Protein AF-A0A9E5WSI8-F1 (afdb_monomer)

Structure (mmCIF, N/CA/C/O backbone):
data_AF-A0A9E5WSI8-F1
#
_entry.id   AF-A0A9E5WSI8-F1
#
loop_
_atom_site.group_PDB
_atom_site.id
_atom_site.type_symbol
_atom_site.label_atom_id
_atom_site.label_alt_id
_atom_site.label_comp_id
_atom_site.label_asym_id
_atom_site.label_entity_id
_atom_site.label_seq_id
_atom_site.pdbx_PDB_ins_code
_atom_site.Cartn_x
_atom_site.Cartn_y
_atom_site.Cartn_z
_atom_site.occupancy
_atom_site.B_iso_or_equiv
_atom_site.auth_seq_id
_atom_site.auth_comp_id
_atom_site.auth_asym_id
_atom_site.auth_atom_id
_atom_site.pdbx_PDB_model_num
ATOM 1 N N . MET A 1 1 ? -26.753 0.168 23.753 1.00 91.69 1 MET A N 1
ATOM 2 C CA . MET A 1 1 ? -25.347 0.400 23.402 1.00 91.69 1 MET A CA 1
ATOM 3 C C . MET A 1 1 ? -24.742 1.283 24.465 1.00 91.69 1 MET A C 1
ATOM 5 O O . MET A 1 1 ? -25.155 2.431 24.587 1.00 91.69 1 MET A O 1
ATOM 9 N N . ASP A 1 2 ? -23.806 0.732 25.220 1.00 94.31 2 ASP A N 1
ATOM 10 C CA . ASP A 1 2 ? -22.944 1.427 26.174 1.00 94.31 2 ASP A CA 1
ATOM 11 C C . ASP A 1 2 ? -21.470 1.074 25.887 1.00 94.31 2 ASP A C 1
ATOM 13 O O . ASP A 1 2 ? -21.168 0.354 24.930 1.00 94.31 2 ASP A O 1
ATOM 17 N N . THR A 1 3 ? -20.540 1.611 26.677 1.00 94.69 3 THR A N 1
ATOM 18 C CA . THR A 1 3 ? -19.100 1.383 26.483 1.00 94.69 3 THR A CA 1
ATOM 19 C C . THR A 1 3 ? -18.698 -0.075 26.698 1.00 94.69 3 THR A C 1
ATOM 21 O O . THR A 1 3 ? -17.903 -0.588 25.918 1.00 94.69 3 THR A O 1
ATOM 24 N N . VAL A 1 4 ? -19.297 -0.772 27.669 1.00 95.75 4 VAL A N 1
ATOM 25 C CA . VAL A 1 4 ? -19.006 -2.187 27.962 1.00 95.75 4 VAL A CA 1
ATOM 26 C C . VAL A 1 4 ? 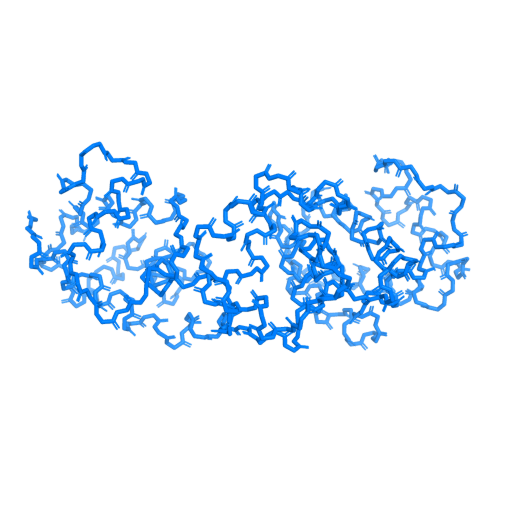-19.423 -3.072 26.786 1.00 95.75 4 VAL A C 1
ATOM 28 O O . VAL A 1 4 ? -18.678 -3.953 26.353 1.00 95.75 4 VAL A O 1
ATOM 31 N N . GLN A 1 5 ? -20.596 -2.805 26.210 1.00 95.62 5 GLN A N 1
ATOM 32 C CA . GLN A 1 5 ? -21.070 -3.483 25.005 1.00 95.62 5 GLN A CA 1
ATOM 33 C C . GLN A 1 5 ? -20.161 -3.194 23.803 1.00 95.62 5 GLN A C 1
ATOM 35 O O . GLN A 1 5 ? -19.826 -4.110 23.049 1.00 95.62 5 GLN A O 1
ATOM 40 N N . ALA A 1 6 ? -19.732 -1.940 23.626 1.00 96.38 6 ALA A N 1
ATOM 41 C CA . ALA A 1 6 ? -18.830 -1.558 22.543 1.00 96.38 6 ALA A CA 1
ATOM 42 C C . ALA A 1 6 ? -17.466 -2.263 22.647 1.00 96.38 6 ALA A C 1
ATOM 44 O O . ALA A 1 6 ? -16.973 -2.782 21.644 1.00 96.38 6 ALA A O 1
ATOM 45 N N . GLU A 1 7 ? -16.884 -2.328 23.848 1.00 96.88 7 GLU A N 1
ATOM 46 C CA . GLU A 1 7 ? -15.633 -3.043 24.127 1.00 96.88 7 GLU A CA 1
ATOM 47 C C . GLU A 1 7 ? -15.744 -4.524 23.767 1.00 96.88 7 GLU A C 1
ATOM 49 O O . GLU A 1 7 ? -14.930 -5.029 22.993 1.00 96.88 7 GLU A O 1
ATOM 54 N N . ALA A 1 8 ? -16.786 -5.205 24.251 1.00 96.12 8 ALA A N 1
ATOM 55 C CA . ALA A 1 8 ? -17.003 -6.622 23.974 1.00 96.12 8 ALA A CA 1
ATOM 56 C C . ALA A 1 8 ? -17.131 -6.907 22.466 1.00 96.12 8 ALA A C 1
ATOM 58 O O . ALA A 1 8 ? -16.529 -7.855 21.955 1.00 96.12 8 ALA A O 1
ATOM 59 N N . ILE A 1 9 ? -17.865 -6.063 21.730 1.00 95.12 9 ILE A N 1
ATOM 60 C CA . ILE A 1 9 ? -18.014 -6.194 20.274 1.00 95.12 9 ILE A CA 1
ATOM 61 C C . ILE A 1 9 ? -16.672 -6.005 19.557 1.00 95.12 9 ILE A C 1
ATOM 63 O O . ILE A 1 9 ? -16.351 -6.777 18.649 1.00 95.12 9 ILE A O 1
ATOM 67 N N . LEU A 1 10 ? -15.888 -4.997 19.948 1.00 96.50 10 LEU A N 1
ATOM 68 C CA . LEU A 1 10 ? -14.584 -4.716 19.346 1.00 96.50 10 LEU A CA 1
ATOM 69 C C . LEU A 1 10 ? -13.586 -5.844 19.618 1.00 96.50 10 LEU A C 1
ATOM 71 O O . LEU A 1 10 ? -12.960 -6.324 18.674 1.00 96.50 10 LEU A O 1
ATOM 75 N N . ILE A 1 11 ? -13.482 -6.310 20.866 1.00 96.69 11 ILE A N 1
ATOM 76 C CA . ILE A 1 11 ? -12.608 -7.429 21.249 1.00 96.69 11 ILE A CA 1
ATOM 77 C C . ILE A 1 11 ? -12.975 -8.675 20.444 1.00 96.69 11 ILE A C 1
ATOM 79 O O . ILE A 1 11 ? -12.104 -9.267 19.808 1.00 96.69 11 ILE A O 1
ATOM 83 N N . ASN A 1 12 ? -14.262 -9.035 20.393 1.00 94.38 12 ASN A N 1
ATOM 84 C CA . ASN A 1 12 ? -14.713 -10.176 19.602 1.00 94.38 12 ASN A CA 1
ATOM 85 C C . ASN A 1 12 ? -14.329 -10.030 18.123 1.00 94.38 12 ASN A C 1
ATOM 87 O O . ASN A 1 12 ? -13.810 -10.971 17.526 1.00 94.38 12 ASN A O 1
ATOM 91 N N . ALA A 1 13 ? -14.545 -8.853 17.528 1.00 94.25 13 ALA A N 1
ATOM 92 C CA . ALA A 1 13 ? -14.202 -8.628 16.130 1.00 94.25 13 ALA A CA 1
ATOM 93 C C . ALA A 1 13 ? -12.700 -8.802 15.865 1.00 94.25 13 ALA A C 1
ATOM 95 O O . ALA A 1 13 ? -12.327 -9.467 14.896 1.00 94.25 13 ALA A O 1
ATOM 96 N N . ILE A 1 14 ? -11.850 -8.247 16.734 1.00 94.88 14 ILE A N 1
ATOM 97 C CA . ILE A 1 14 ? -10.387 -8.324 16.633 1.00 94.88 14 ILE A CA 1
ATOM 98 C C . ILE A 1 14 ? -9.912 -9.769 16.789 1.00 94.88 14 ILE A C 1
ATOM 100 O O . ILE A 1 14 ? -9.198 -10.264 15.920 1.00 94.88 14 ILE A O 1
ATOM 104 N N . GLU A 1 15 ? -10.343 -10.461 17.842 1.00 95.25 15 GLU A N 1
ATOM 105 C CA . GLU A 1 15 ? -9.926 -11.835 18.145 1.00 95.25 15 GLU A CA 1
ATOM 106 C C . GLU A 1 15 ? -10.392 -12.825 17.074 1.00 95.25 15 GLU A C 1
ATOM 108 O O . GLU A 1 15 ? -9.594 -13.600 16.545 1.00 95.25 15 GLU A O 1
ATOM 113 N N . LYS A 1 16 ? -11.668 -12.760 16.669 1.00 92.56 16 LYS A N 1
ATOM 114 C CA . LYS A 1 16 ? -12.235 -13.683 15.672 1.00 92.56 16 LYS A CA 1
ATOM 115 C C . LYS A 1 16 ? -11.524 -13.589 14.325 1.00 92.56 16 LYS A C 1
ATOM 117 O O . LYS A 1 16 ? -11.436 -14.578 13.599 1.00 92.56 16 LYS A O 1
ATOM 122 N N . THR A 1 17 ? -11.045 -12.396 13.978 1.00 92.75 17 THR A N 1
ATOM 123 C CA . THR A 1 17 ? -10.397 -12.126 12.691 1.00 92.75 17 THR A CA 1
ATOM 124 C C . THR A 1 17 ? -8.873 -12.121 12.763 1.00 92.75 17 THR A C 1
ATOM 126 O O . THR A 1 17 ? -8.237 -12.025 11.711 1.00 92.75 17 THR A O 1
ATOM 129 N N . ARG A 1 18 ? -8.278 -12.291 13.957 1.00 93.56 18 ARG A N 1
ATOM 130 C CA . ARG A 1 18 ? -6.821 -12.311 14.177 1.00 93.56 18 ARG A CA 1
ATOM 131 C C . ARG A 1 18 ? -6.061 -13.208 13.212 1.00 93.56 18 ARG A C 1
ATOM 133 O O . ARG A 1 18 ? -5.177 -12.679 12.538 1.00 93.56 18 ARG A O 1
ATOM 140 N N . PRO A 1 19 ? -6.442 -14.488 13.024 1.00 92.06 19 PRO A N 1
ATOM 141 C CA . PRO A 1 19 ? -5.703 -15.377 12.131 1.00 92.06 19 PRO A CA 1
ATOM 142 C C . PRO A 1 19 ? -5.591 -14.850 10.699 1.00 92.06 19 PRO A C 1
ATOM 144 O O . PRO A 1 19 ? -4.688 -15.248 9.969 1.00 92.06 19 PRO A O 1
ATOM 147 N N . ARG A 1 20 ? -6.521 -13.980 10.284 1.00 90.31 20 ARG A N 1
ATOM 148 C CA . ARG A 1 20 ? -6.523 -13.366 8.963 1.00 90.31 20 ARG A CA 1
ATOM 149 C C . ARG A 1 20 ? -5.785 -12.037 8.941 1.00 90.31 20 ARG A C 1
ATOM 151 O O . ARG A 1 20 ? -4.959 -11.845 8.057 1.00 90.31 20 ARG A O 1
ATOM 158 N N . TRP A 1 21 ? -6.061 -11.117 9.865 1.00 89.88 21 TRP A N 1
ATOM 159 C CA . TRP A 1 21 ? -5.432 -9.798 9.784 1.00 89.88 21 TRP A CA 1
ATOM 160 C C . TRP A 1 21 ? -3.956 -9.784 10.181 1.00 89.88 21 TRP A C 1
ATOM 162 O O . TRP A 1 21 ? -3.230 -8.891 9.740 1.00 89.88 21 TRP A O 1
ATOM 172 N N . GLU A 1 22 ? -3.485 -10.772 10.946 1.00 91.12 22 GLU A N 1
ATOM 173 C CA . GLU A 1 22 ? -2.051 -10.963 11.199 1.00 91.12 22 GLU A CA 1
ATOM 174 C C . GLU A 1 22 ? -1.286 -11.288 9.915 1.00 91.12 22 GLU A C 1
ATOM 176 O O . GLU A 1 22 ? -0.145 -10.867 9.763 1.00 91.12 22 GLU A O 1
ATOM 181 N N . GLN A 1 23 ? -1.931 -11.941 8.941 1.00 89.62 23 GLN A N 1
ATOM 182 C CA . GLN A 1 23 ? -1.330 -12.220 7.630 1.00 89.62 23 GLN A CA 1
ATOM 183 C C . GLN A 1 23 ? -1.101 -10.950 6.805 1.00 89.62 23 GLN A C 1
ATOM 185 O O . GLN A 1 23 ? -0.408 -10.998 5.797 1.00 89.62 23 GLN A O 1
ATOM 190 N N . TYR A 1 24 ? -1.692 -9.816 7.198 1.00 87.88 24 TYR A N 1
ATOM 191 C CA . TYR A 1 24 ? -1.434 -8.534 6.545 1.00 87.88 24 TYR A CA 1
ATOM 192 C C . TYR A 1 24 ? -0.156 -7.870 7.055 1.00 87.88 24 TYR A C 1
ATOM 194 O O . TYR A 1 24 ? 0.216 -6.830 6.520 1.00 87.88 24 TYR A O 1
ATOM 202 N N . ASN A 1 25 ? 0.463 -8.382 8.121 1.00 91.19 25 ASN A N 1
ATOM 203 C CA . ASN A 1 25 ? 1.690 -7.820 8.669 1.00 91.19 25 ASN A CA 1
ATOM 204 C C . ASN A 1 25 ? 2.851 -7.978 7.685 1.00 91.19 25 ASN A C 1
ATOM 206 O O . ASN A 1 25 ? 3.023 -9.024 7.070 1.00 91.19 25 ASN A O 1
ATOM 210 N N . GLU A 1 26 ? 3.660 -6.933 7.582 1.00 94.50 26 GLU A N 1
ATOM 211 C CA . GLU A 1 26 ? 4.843 -6.870 6.733 1.00 94.50 26 GLU A CA 1
ATOM 212 C C . GLU A 1 26 ? 6.057 -6.492 7.573 1.00 94.50 26 GLU A C 1
ATOM 214 O O . GLU A 1 26 ? 5.938 -5.846 8.620 1.00 94.50 26 GLU A O 1
ATOM 219 N N . SER A 1 27 ? 7.232 -6.851 7.068 1.00 96.25 27 SER A N 1
ATOM 220 C CA . SER A 1 27 ? 8.502 -6.387 7.615 1.00 96.25 27 SER A CA 1
ATOM 221 C C . SER A 1 27 ? 9.051 -5.233 6.789 1.00 96.25 27 SER A C 1
ATOM 223 O O . SER A 1 27 ? 8.960 -5.234 5.558 1.00 96.25 27 SER A O 1
ATOM 225 N N . TRP A 1 28 ? 9.705 -4.287 7.462 1.00 97.56 28 TRP A N 1
ATOM 226 C CA . TRP A 1 28 ? 10.497 -3.240 6.818 1.00 97.56 28 TRP A CA 1
ATOM 227 C C . TRP A 1 28 ? 11.534 -3.803 5.837 1.00 97.56 28 TRP A C 1
ATOM 229 O O . TRP A 1 28 ? 11.754 -3.224 4.778 1.00 97.56 28 TRP A O 1
ATOM 239 N N . SER A 1 29 ? 12.105 -4.975 6.128 1.00 97.38 29 SER A N 1
ATOM 240 C CA . SER A 1 29 ? 13.048 -5.652 5.225 1.00 97.38 29 SER A CA 1
ATOM 241 C C . SER A 1 29 ? 12.465 -5.974 3.840 1.00 97.38 29 SER A C 1
ATOM 243 O O . SER A 1 29 ? 13.212 -6.068 2.870 1.00 97.38 29 SER A O 1
ATOM 245 N N . ASN A 1 30 ? 11.135 -6.065 3.724 1.00 97.44 30 ASN A N 1
ATOM 246 C CA . ASN A 1 30 ? 10.418 -6.334 2.476 1.00 97.44 30 ASN A CA 1
ATOM 247 C C . ASN A 1 30 ? 9.807 -5.072 1.845 1.00 97.44 30 ASN A C 1
ATOM 249 O O . ASN A 1 30 ? 9.059 -5.177 0.869 1.00 97.44 30 ASN A O 1
ATOM 253 N N . ILE A 1 31 ? 10.089 -3.876 2.380 1.00 98.06 31 ILE A N 1
ATOM 254 C CA . ILE A 1 31 ? 9.365 -2.645 2.030 1.00 98.06 31 ILE A CA 1
ATOM 255 C C . ILE A 1 31 ? 9.383 -2.324 0.528 1.00 98.06 31 ILE A C 1
ATOM 257 O O . ILE A 1 31 ? 8.417 -1.772 0.009 1.00 98.06 31 ILE A O 1
ATOM 261 N N . ASP A 1 32 ? 10.434 -2.700 -0.197 1.00 98.38 32 ASP A N 1
ATOM 262 C CA . ASP A 1 32 ? 10.536 -2.451 -1.638 1.00 98.38 32 ASP A CA 1
ATOM 263 C C . ASP A 1 32 ? 9.505 -3.269 -2.439 1.00 98.38 32 ASP A C 1
ATOM 265 O O . ASP A 1 32 ? 8.862 -2.744 -3.354 1.00 98.38 32 ASP A O 1
ATOM 269 N N . THR A 1 33 ? 9.268 -4.525 -2.051 1.00 97.88 33 THR A N 1
ATOM 270 C CA . THR A 1 33 ? 8.193 -5.355 -2.615 1.00 97.88 33 THR A CA 1
ATOM 271 C C . THR A 1 33 ? 6.831 -4.860 -2.144 1.00 97.88 33 THR A C 1
ATOM 273 O O . THR A 1 33 ? 5.911 -4.715 -2.950 1.00 97.88 33 THR A O 1
ATOM 276 N N . VAL A 1 34 ? 6.705 -4.513 -0.860 1.00 97.56 34 VAL A N 1
ATOM 277 C CA . VAL A 1 34 ? 5.474 -3.947 -0.284 1.00 97.56 34 VAL A CA 1
ATOM 278 C C . VAL A 1 34 ? 5.063 -2.666 -1.016 1.00 97.56 34 VAL A C 1
ATOM 280 O O . VAL A 1 34 ? 3.883 -2.481 -1.315 1.00 97.56 34 VAL A O 1
ATOM 283 N N . PHE A 1 35 ? 6.019 -1.806 -1.370 1.00 98.25 35 PHE A N 1
ATOM 284 C CA . PHE A 1 35 ? 5.801 -0.612 -2.181 1.00 98.25 35 PHE A CA 1
ATOM 285 C C . PHE A 1 35 ? 5.167 -0.956 -3.533 1.00 98.25 35 PHE A C 1
ATOM 287 O O . PHE A 1 35 ? 4.168 -0.341 -3.904 1.00 98.25 35 PHE A O 1
ATOM 294 N N . ILE A 1 36 ? 5.697 -1.952 -4.248 1.00 98.19 36 ILE A N 1
ATOM 295 C CA . ILE A 1 36 ? 5.153 -2.381 -5.543 1.00 98.19 36 ILE A CA 1
ATOM 296 C C . ILE A 1 36 ? 3.743 -2.954 -5.366 1.00 98.19 36 ILE A C 1
ATOM 298 O O . ILE A 1 36 ? 2.805 -2.542 -6.047 1.00 98.19 36 ILE A O 1
ATOM 302 N N . VAL A 1 37 ? 3.567 -3.892 -4.440 1.00 96.25 37 VAL A N 1
ATOM 303 C CA . VAL A 1 37 ? 2.298 -4.610 -4.297 1.00 96.25 37 VAL A CA 1
ATOM 304 C C . VAL A 1 37 ? 1.205 -3.679 -3.780 1.00 96.25 37 VAL A C 1
ATOM 306 O O . VAL A 1 37 ? 0.159 -3.527 -4.406 1.00 96.25 37 VAL A O 1
ATOM 309 N N . ARG A 1 38 ? 1.450 -2.990 -2.665 1.00 94.12 38 ARG A N 1
ATOM 310 C CA . ARG A 1 38 ? 0.437 -2.168 -1.988 1.00 94.12 38 ARG A CA 1
ATOM 311 C C . ARG A 1 38 ? 0.288 -0.790 -2.586 1.00 94.12 38 ARG A C 1
ATOM 313 O O . ARG A 1 38 ? -0.811 -0.240 -2.589 1.00 94.12 38 ARG A O 1
ATOM 320 N N . GLY A 1 39 ? 1.380 -0.232 -3.101 1.00 95.56 39 GLY A N 1
ATOM 321 C CA . GLY A 1 39 ? 1.347 1.044 -3.794 1.00 95.56 39 GLY A CA 1
ATOM 322 C C . GLY A 1 39 ? 0.436 0.997 -5.014 1.00 95.56 39 GLY A C 1
ATOM 323 O O . GLY A 1 39 ? -0.206 1.998 -5.309 1.00 95.56 39 GLY A O 1
ATOM 324 N N . TYR A 1 40 ? 0.304 -0.155 -5.678 1.00 95.81 40 TYR A N 1
ATOM 325 C CA . TYR A 1 40 ? -0.508 -0.300 -6.891 1.00 95.81 40 TYR A CA 1
ATOM 326 C C . TYR A 1 40 ? -1.762 -1.175 -6.722 1.00 95.81 40 TYR A C 1
ATOM 328 O O . TYR A 1 40 ? -2.539 -1.297 -7.669 1.00 95.81 40 TYR A O 1
ATOM 336 N N . GLU A 1 41 ? -2.038 -1.678 -5.513 1.00 92.81 41 GLU A N 1
ATOM 337 C CA . GLU A 1 41 ? -3.328 -2.267 -5.118 1.00 92.81 41 GLU A CA 1
ATOM 338 C C . GLU A 1 41 ? -4.391 -1.163 -4.960 1.00 92.81 41 GLU A C 1
ATOM 340 O O . GLU A 1 41 ? -4.693 -0.681 -3.865 1.00 92.81 41 GLU A O 1
ATOM 345 N N . GLN A 1 42 ? -4.929 -0.683 -6.082 1.00 90.56 42 GLN A N 1
ATOM 346 C CA . GLN A 1 42 ? -5.831 0.467 -6.109 1.00 90.56 42 GLN A CA 1
ATOM 347 C C . GLN A 1 42 ? -6.951 0.308 -7.143 1.00 90.56 42 GLN A C 1
ATOM 349 O O . GLN A 1 42 ? -6.787 -0.305 -8.193 1.00 90.56 42 GLN A O 1
ATOM 354 N N . GLN A 1 43 ? -8.099 0.946 -6.882 1.00 85.06 43 GLN A N 1
ATOM 355 C CA . GLN A 1 43 ? -9.199 1.103 -7.854 1.00 85.06 43 GLN A CA 1
ATOM 356 C C . GLN A 1 43 ? -9.680 -0.226 -8.474 1.00 85.06 43 GLN A C 1
ATOM 358 O O . GLN A 1 43 ? -10.008 -0.287 -9.659 1.00 85.06 43 GLN A O 1
ATOM 363 N N . GLY A 1 44 ? -9.703 -1.292 -7.666 1.00 83.75 44 GLY A N 1
ATOM 364 C CA . GLY A 1 44 ? -10.124 -2.635 -8.073 1.00 83.75 44 GLY A CA 1
ATOM 365 C C . GLY A 1 44 ? -9.059 -3.451 -8.811 1.00 83.75 44 GLY A C 1
ATOM 366 O O . GLY A 1 44 ? -9.312 -4.616 -9.112 1.00 83.75 44 GLY A O 1
ATOM 367 N N . PHE A 1 45 ? -7.881 -2.884 -9.091 1.00 90.44 45 PHE A N 1
ATOM 368 C CA . PHE A 1 45 ? -6.757 -3.662 -9.594 1.00 90.44 45 PHE A CA 1
ATOM 369 C C . PHE A 1 45 ? -6.154 -4.500 -8.464 1.00 90.44 45 PHE A C 1
ATOM 371 O O . PHE A 1 45 ? -5.665 -3.955 -7.481 1.00 90.44 45 PHE A O 1
ATOM 378 N N . GLN A 1 46 ? -6.205 -5.819 -8.652 1.00 91.75 46 GLN A N 1
ATOM 379 C CA . GLN A 1 46 ? -5.687 -6.828 -7.730 1.00 91.75 46 GLN A CA 1
ATOM 380 C C . GLN A 1 46 ? -4.198 -7.074 -8.001 1.00 91.75 46 GLN A C 1
ATOM 382 O O . GLN A 1 46 ? -3.820 -8.121 -8.533 1.00 91.75 46 GLN A O 1
ATOM 387 N N . MET A 1 47 ? -3.373 -6.078 -7.683 1.00 94.38 47 MET A N 1
ATOM 388 C CA . MET A 1 47 ? -1.922 -6.118 -7.828 1.00 94.38 47 MET A CA 1
ATOM 389 C C . MET A 1 47 ? -1.305 -7.277 -7.044 1.00 94.38 47 MET A C 1
ATOM 391 O O . MET A 1 47 ? -0.377 -7.894 -7.554 1.00 94.38 47 MET A O 1
ATOM 395 N N . PHE A 1 48 ? -1.849 -7.646 -5.879 1.00 92.12 48 PHE A N 1
ATOM 396 C CA . PHE A 1 48 ? -1.352 -8.802 -5.115 1.00 92.12 48 PHE A CA 1
ATOM 397 C C . PHE A 1 48 ? -1.346 -10.105 -5.929 1.00 92.12 48 PHE A C 1
ATOM 399 O O . PHE A 1 48 ? -0.417 -10.885 -5.812 1.00 92.12 48 PHE A O 1
ATOM 406 N N . LYS A 1 49 ? -2.324 -10.310 -6.821 1.00 94.44 49 LYS A N 1
ATOM 407 C CA . LYS A 1 49 ? -2.355 -11.489 -7.703 1.00 94.44 49 LYS A CA 1
ATOM 408 C C . LYS A 1 49 ? -1.453 -11.354 -8.927 1.00 94.44 49 LYS A C 1
ATOM 410 O O . LYS A 1 49 ? -1.042 -12.347 -9.515 1.00 94.44 49 LYS A O 1
ATOM 415 N N . MET A 1 50 ? -1.224 -10.122 -9.383 1.00 96.06 50 MET A N 1
ATOM 416 C CA . MET A 1 50 ? -0.262 -9.854 -10.454 1.00 96.06 50 MET A CA 1
ATOM 417 C C . MET A 1 50 ? 1.169 -10.049 -9.942 1.00 96.06 50 MET A C 1
ATOM 419 O O . MET A 1 50 ? 2.021 -10.504 -10.696 1.00 96.06 50 MET A O 1
ATOM 423 N N . ALA A 1 51 ? 1.425 -9.716 -8.675 1.00 96.62 51 ALA A N 1
ATOM 424 C CA . ALA A 1 51 ? 2.724 -9.849 -8.035 1.00 96.62 51 ALA A CA 1
ATOM 425 C C . ALA A 1 51 ? 3.252 -11.285 -8.121 1.00 96.62 51 ALA A C 1
ATOM 427 O O . ALA A 1 51 ? 4.380 -11.453 -8.569 1.00 96.62 51 ALA A O 1
ATOM 428 N N . ASP A 1 52 ? 2.414 -12.289 -7.845 1.00 96.06 52 ASP A N 1
ATOM 429 C CA . ASP A 1 52 ? 2.775 -13.709 -7.977 1.00 96.06 52 ASP A CA 1
ATOM 430 C C . ASP A 1 52 ? 3.314 -14.032 -9.385 1.00 96.06 52 ASP A C 1
ATOM 432 O O . ASP A 1 52 ? 4.382 -14.619 -9.541 1.00 96.06 52 ASP A O 1
ATOM 436 N N . LEU A 1 53 ? 2.635 -13.562 -10.440 1.00 97.62 53 LEU A N 1
ATOM 437 C CA . LEU A 1 53 ? 3.085 -13.771 -11.824 1.00 97.62 53 LEU A CA 1
ATOM 438 C C . LEU A 1 53 ? 4.386 -13.022 -12.132 1.00 97.62 53 LEU A C 1
ATOM 440 O O . LEU A 1 53 ? 5.238 -13.520 -12.866 1.00 97.62 53 LEU A O 1
ATOM 444 N N . LEU A 1 54 ? 4.545 -11.808 -11.603 1.00 98.19 54 LEU A N 1
ATOM 445 C CA . LEU A 1 54 ? 5.778 -11.040 -11.765 1.00 98.19 54 LEU A CA 1
ATOM 446 C C . LEU A 1 54 ? 6.951 -11.714 -11.039 1.00 98.19 54 LEU A C 1
ATOM 448 O O . LEU A 1 54 ? 8.075 -11.689 -11.541 1.00 98.19 54 LEU A O 1
ATOM 452 N N . GLU A 1 55 ? 6.706 -12.327 -9.885 1.00 97.94 55 GLU A N 1
ATOM 453 C CA . GLU A 1 55 ? 7.700 -13.078 -9.122 1.00 97.94 55 GLU A CA 1
ATOM 454 C C . GLU A 1 55 ? 8.090 -14.375 -9.837 1.00 97.94 55 GLU A C 1
ATOM 456 O O . GLU A 1 55 ? 9.275 -14.603 -10.074 1.00 97.94 55 GLU A O 1
ATOM 461 N N . GLU A 1 56 ? 7.117 -15.161 -10.309 1.00 97.31 56 GLU A N 1
ATOM 462 C CA . GLU A 1 56 ? 7.350 -16.375 -11.109 1.00 97.31 56 GLU A CA 1
ATOM 463 C C . GLU A 1 56 ? 8.159 -16.101 -12.385 1.00 97.31 56 GLU A C 1
ATOM 465 O O . GLU A 1 56 ? 8.915 -16.949 -12.864 1.00 97.31 56 GLU A O 1
ATOM 470 N N . ARG A 1 57 ? 7.990 -14.914 -12.976 1.00 97.38 57 ARG A N 1
ATOM 471 C CA . ARG A 1 57 ? 8.751 -14.472 -14.154 1.00 97.38 57 ARG A CA 1
ATOM 472 C C . ARG A 1 57 ? 10.074 -13.802 -13.779 1.00 97.38 57 ARG A C 1
ATOM 474 O O . ARG A 1 57 ? 10.833 -13.425 -14.670 1.00 97.38 57 ARG A O 1
ATOM 481 N N . GLY A 1 58 ? 10.373 -13.671 -12.488 1.00 97.56 58 GLY A N 1
ATOM 482 C CA . GLY A 1 58 ? 11.602 -13.086 -11.971 1.00 97.56 58 GLY A CA 1
ATOM 483 C C . GLY A 1 58 ? 11.754 -11.612 -12.328 1.00 97.56 58 GLY A C 1
ATOM 484 O O . GLY A 1 58 ? 12.870 -11.190 -12.622 1.00 97.56 58 GLY A O 1
ATOM 485 N N . VAL A 1 59 ? 10.654 -10.851 -12.364 1.00 97.69 59 VAL A N 1
ATOM 486 C CA . VAL A 1 59 ? 10.626 -9.409 -12.678 1.00 97.69 59 VAL A CA 1
ATOM 487 C C . VAL A 1 59 ? 10.123 -8.538 -11.524 1.00 97.69 59 VAL A C 1
ATOM 489 O O . VAL A 1 59 ? 10.206 -7.316 -11.625 1.00 97.69 59 VAL A O 1
ATOM 492 N N . LEU A 1 60 ? 9.615 -9.125 -10.433 1.00 98.31 60 LEU A N 1
ATOM 493 C CA . LEU A 1 60 ? 9.098 -8.394 -9.269 1.00 98.31 60 LEU A CA 1
ATOM 494 C C . LEU A 1 60 ? 10.230 -7.775 -8.425 1.00 98.31 60 LEU A C 1
ATOM 496 O O . LEU A 1 60 ? 10.565 -8.252 -7.348 1.00 98.31 60 LEU A O 1
ATOM 500 N N . SER A 1 61 ? 10.835 -6.697 -8.916 1.00 98.44 61 SER A N 1
ATOM 501 C CA . SER A 1 61 ? 11.690 -5.815 -8.117 1.00 98.44 61 SER A CA 1
ATOM 502 C C . SER A 1 61 ? 11.741 -4.414 -8.719 1.00 98.44 61 SER A C 1
ATOM 504 O O . SER A 1 61 ? 11.537 -4.233 -9.923 1.00 98.44 61 SER A O 1
ATOM 506 N N . ILE A 1 62 ? 12.049 -3.406 -7.898 1.00 98.56 62 ILE A N 1
ATOM 507 C CA . ILE A 1 62 ? 12.185 -2.016 -8.362 1.00 98.56 62 ILE A CA 1
ATOM 508 C C . ILE A 1 62 ? 13.264 -1.919 -9.447 1.00 98.56 62 ILE A C 1
ATOM 510 O O . ILE A 1 62 ? 13.078 -1.226 -10.446 1.00 98.56 62 ILE A O 1
ATOM 514 N N . GLU A 1 63 ? 14.374 -2.640 -9.285 1.00 97.81 63 GLU A N 1
ATOM 515 C CA . GLU A 1 63 ? 15.459 -2.665 -10.264 1.00 97.81 63 GLU A CA 1
ATOM 516 C C . GLU A 1 63 ? 14.984 -3.202 -11.623 1.00 97.81 63 GLU A C 1
ATOM 518 O O . GLU A 1 63 ? 15.173 -2.547 -12.653 1.00 97.81 63 GLU A O 1
ATOM 523 N N . ARG A 1 64 ? 14.338 -4.374 -11.625 1.00 97.94 64 ARG A N 1
ATOM 524 C CA . ARG A 1 64 ? 13.927 -5.076 -12.848 1.00 97.94 64 ARG A CA 1
ATOM 525 C C . ARG A 1 64 ? 12.767 -4.391 -13.554 1.00 97.94 64 ARG A C 1
ATOM 527 O O . ARG A 1 64 ? 12.795 -4.235 -14.771 1.00 97.94 64 ARG A O 1
ATOM 534 N N . LEU A 1 65 ? 11.785 -3.894 -12.809 1.00 97.75 65 LEU A N 1
ATOM 535 C CA . LEU A 1 65 ? 10.717 -3.072 -13.379 1.00 97.75 65 LEU A CA 1
ATOM 536 C C . LEU A 1 65 ? 11.266 -1.727 -13.878 1.00 97.75 65 LEU A C 1
ATOM 538 O O . LEU A 1 65 ? 10.877 -1.239 -14.939 1.00 97.75 65 LEU A O 1
ATOM 542 N N . GLY A 1 66 ? 12.215 -1.140 -13.146 1.00 95.50 66 GLY A N 1
ATOM 543 C CA . GLY A 1 66 ? 12.788 0.167 -13.447 1.00 95.50 66 GLY A CA 1
ATOM 544 C C . GLY A 1 66 ? 13.656 0.214 -14.706 1.00 95.50 66 GLY A C 1
ATOM 545 O O . GLY A 1 66 ? 13.823 1.292 -15.272 1.00 95.50 66 GLY A O 1
ATOM 546 N N . VAL A 1 67 ? 14.198 -0.912 -15.190 1.00 95.50 67 VAL A N 1
ATOM 547 C CA . VAL A 1 67 ? 14.939 -0.941 -16.470 1.00 95.50 67 VAL A CA 1
ATOM 548 C C . VAL A 1 67 ? 14.031 -0.892 -17.700 1.00 95.50 67 VAL A C 1
ATOM 550 O O . VAL A 1 67 ? 14.499 -0.496 -18.769 1.00 95.50 67 VAL A O 1
ATOM 553 N N . ILE A 1 68 ? 12.750 -1.261 -17.570 1.00 95.00 68 ILE A N 1
ATOM 554 C CA . ILE A 1 68 ? 11.840 -1.451 -18.711 1.00 95.00 68 ILE A CA 1
ATOM 555 C C . ILE A 1 68 ? 11.647 -0.145 -19.491 1.00 95.00 68 ILE A C 1
ATOM 557 O O . ILE A 1 68 ? 11.751 -0.135 -20.718 1.00 95.00 68 ILE A O 1
ATOM 561 N N . LEU A 1 69 ? 11.425 0.973 -18.794 1.00 90.31 69 LEU A N 1
ATOM 562 C CA . LEU A 1 69 ? 11.209 2.271 -19.444 1.00 90.31 69 LEU A CA 1
ATOM 563 C C . LEU A 1 69 ? 12.501 2.975 -19.867 1.00 90.31 69 LEU A C 1
ATOM 565 O O . LEU A 1 69 ? 12.441 3.896 -20.673 1.00 90.31 69 LEU A O 1
ATOM 569 N N . CYS A 1 70 ? 13.677 2.544 -19.401 1.00 83.12 70 CYS A N 1
ATOM 570 C CA . CYS A 1 70 ? 14.938 3.208 -19.754 1.00 83.12 70 CYS A CA 1
ATOM 571 C C . CYS A 1 70 ? 15.265 3.156 -21.250 1.00 83.12 70 CYS A C 1
ATOM 573 O O . CYS A 1 70 ? 16.067 3.950 -21.729 1.00 83.12 70 CYS A O 1
ATOM 575 N N . ARG A 1 71 ? 14.663 2.217 -21.987 1.00 75.50 71 ARG A N 1
ATOM 576 C CA . ARG A 1 71 ? 14.847 2.055 -23.437 1.00 75.50 71 ARG A CA 1
ATOM 577 C C . ARG A 1 71 ? 13.725 2.696 -24.257 1.00 75.50 71 ARG A C 1
ATOM 579 O O . ARG A 1 71 ? 13.667 2.507 -25.470 1.00 75.50 71 ARG A O 1
ATOM 586 N N . ILE A 1 72 ? 12.824 3.434 -23.609 1.00 78.94 72 ILE A N 1
ATOM 587 C CA . ILE A 1 72 ? 11.661 4.044 -24.244 1.00 78.94 72 ILE A CA 1
ATOM 588 C C . ILE A 1 72 ? 11.838 5.570 -24.244 1.00 78.94 72 ILE A C 1
ATOM 590 O O . ILE A 1 72 ? 11.923 6.169 -23.176 1.00 78.94 72 ILE A O 1
ATOM 594 N N . PRO A 1 73 ? 11.831 6.232 -25.416 1.00 65.81 73 PRO A N 1
ATOM 595 C CA . PRO A 1 73 ? 11.953 7.694 -25.510 1.00 65.81 73 PRO A CA 1
ATOM 596 C C . PRO A 1 73 ? 10.783 8.468 -24.876 1.00 65.81 73 PRO A C 1
ATOM 598 O O . PRO A 1 73 ? 10.844 9.682 -24.710 1.00 65.81 73 PRO A O 1
ATOM 601 N N . HIS A 1 74 ? 9.690 7.774 -24.561 1.00 62.19 74 HIS A N 1
ATOM 602 C CA . HIS A 1 74 ? 8.447 8.336 -24.060 1.00 62.19 74 HIS A CA 1
ATOM 603 C C . HIS A 1 74 ? 8.404 8.263 -22.527 1.00 62.19 74 HIS A C 1
ATOM 605 O O . HIS A 1 74 ? 7.890 7.310 -21.952 1.00 62.19 74 HIS A O 1
ATOM 611 N N . ALA A 1 75 ? 8.947 9.285 -21.863 1.00 60.69 75 ALA A N 1
ATOM 612 C CA . ALA A 1 75 ? 8.888 9.455 -20.406 1.00 60.69 75 ALA A CA 1
ATOM 613 C C . ALA A 1 75 ? 7.773 10.437 -19.979 1.00 60.69 75 ALA A C 1
ATOM 615 O O . ALA A 1 75 ? 7.935 11.219 -19.044 1.00 60.69 75 ALA A O 1
ATOM 616 N N . GLY A 1 76 ? 6.652 10.444 -20.708 1.00 75.38 76 GLY A N 1
ATOM 617 C CA . GLY A 1 76 ? 5.523 11.349 -20.479 1.00 75.38 76 GLY A CA 1
ATOM 618 C C . GLY A 1 76 ? 4.499 10.824 -19.470 1.00 75.38 76 GLY A C 1
ATOM 619 O O . GLY A 1 76 ? 4.576 9.686 -19.002 1.00 75.38 76 GLY A O 1
ATOM 620 N N . ALA A 1 77 ? 3.502 11.655 -19.154 1.00 86.38 77 ALA A N 1
ATOM 621 C CA . ALA A 1 77 ? 2.307 11.222 -18.429 1.00 86.38 77 ALA A CA 1
ATOM 622 C C . ALA A 1 77 ? 1.626 10.031 -19.133 1.00 86.38 77 ALA A C 1
ATOM 624 O O . ALA A 1 77 ? 1.849 9.789 -20.316 1.00 86.38 77 ALA A O 1
ATOM 625 N N . TYR A 1 78 ? 0.792 9.280 -18.407 1.00 90.31 78 TYR A N 1
ATOM 626 C CA . TYR A 1 78 ? 0.074 8.144 -18.991 1.00 90.31 78 TYR A CA 1
ATOM 627 C C . TYR A 1 78 ? -0.740 8.558 -20.224 1.00 90.31 78 TYR A C 1
ATOM 629 O O . TYR A 1 78 ? -1.661 9.370 -20.121 1.00 90.31 78 TYR A O 1
ATOM 637 N N . ASP A 1 79 ? -0.439 7.914 -21.349 1.00 91.62 79 ASP A N 1
ATOM 638 C CA . ASP A 1 79 ? -1.189 8.003 -22.593 1.00 91.62 79 ASP A CA 1
ATOM 639 C C . ASP A 1 79 ? -1.836 6.641 -22.891 1.00 91.62 79 ASP A C 1
ATOM 641 O O . ASP A 1 79 ? -1.184 5.591 -22.907 1.00 91.62 79 ASP A O 1
ATOM 645 N N . ARG A 1 80 ? -3.152 6.651 -23.128 1.00 91.06 80 ARG A N 1
ATOM 646 C CA . ARG A 1 80 ? -3.929 5.437 -23.401 1.00 91.06 80 ARG A CA 1
ATOM 647 C C . ARG A 1 80 ? -3.592 4.804 -24.756 1.00 91.06 80 ARG A C 1
ATOM 649 O O . ARG A 1 80 ? -3.642 3.582 -24.861 1.00 91.06 80 ARG A O 1
ATOM 656 N N . GLN A 1 81 ? -3.293 5.589 -25.786 1.00 92.25 81 GLN A N 1
ATOM 657 C CA . GLN A 1 81 ? -2.871 5.063 -27.088 1.00 92.25 81 GLN A CA 1
ATOM 658 C C . GLN A 1 81 ? -1.494 4.409 -26.994 1.00 92.25 81 GLN A C 1
ATOM 660 O O . GLN A 1 81 ? -1.241 3.411 -27.665 1.00 92.25 81 GLN A O 1
ATOM 665 N N . PHE A 1 82 ? -0.638 4.922 -26.110 1.00 93.31 82 PHE A N 1
ATOM 666 C CA . PHE A 1 82 ? 0.696 4.381 -25.891 1.00 93.31 82 PHE A CA 1
ATOM 667 C C . PHE A 1 82 ? 0.696 3.121 -25.006 1.00 93.31 82 PHE A C 1
ATOM 669 O O . PHE A 1 82 ? 1.289 2.107 -25.376 1.00 93.31 82 PHE A O 1
ATOM 676 N N . ALA A 1 83 ? 0.002 3.144 -23.862 1.00 94.00 83 ALA A N 1
ATOM 677 C CA . ALA A 1 83 ? 0.111 2.130 -22.800 1.00 94.00 83 ALA A CA 1
ATOM 678 C C . ALA A 1 83 ? -1.233 1.521 -22.343 1.00 94.00 83 ALA A C 1
ATOM 680 O O . ALA A 1 83 ? -1.306 0.918 -21.272 1.00 94.00 83 ALA A O 1
ATOM 681 N N . GLY A 1 84 ? -2.317 1.689 -23.105 1.00 93.88 84 GLY A N 1
ATOM 682 C CA . GLY A 1 84 ? -3.675 1.356 -22.657 1.00 93.88 84 GLY A CA 1
ATOM 683 C C . GLY A 1 84 ? -4.213 -0.034 -23.006 1.00 93.88 84 GLY A C 1
ATOM 684 O O . GLY A 1 84 ? -5.390 -0.277 -22.734 1.00 93.88 84 GLY A O 1
ATOM 685 N N . SER A 1 85 ? -3.440 -0.912 -23.657 1.00 94.50 85 SER A N 1
ATOM 686 C CA . SER A 1 85 ? -3.873 -2.283 -24.001 1.00 94.50 85 SER A CA 1
ATOM 687 C C . SER A 1 85 ? -2.719 -3.152 -24.516 1.00 94.50 85 SER A C 1
ATOM 689 O O . SER A 1 85 ? -1.717 -2.613 -24.961 1.00 94.50 85 SER A O 1
ATOM 691 N N . LEU A 1 86 ? -2.888 -4.480 -24.592 1.00 94.50 86 LEU A N 1
ATOM 692 C CA . LEU A 1 86 ? -1.889 -5.392 -25.191 1.00 94.50 86 LEU A CA 1
ATOM 693 C C . LEU A 1 86 ? -1.534 -5.094 -26.662 1.00 94.50 86 LEU A C 1
ATOM 695 O O . LEU A 1 86 ? -0.530 -5.607 -27.160 1.00 94.50 86 LEU A O 1
ATOM 699 N N . SER A 1 87 ? -2.364 -4.328 -27.374 1.00 94.38 87 SER A N 1
ATOM 700 C CA . SER A 1 87 ? -2.110 -3.891 -28.751 1.00 94.38 87 SER A CA 1
ATOM 701 C C . SER A 1 87 ? -1.505 -2.488 -28.839 1.00 94.38 87 SER A C 1
ATOM 703 O O . SER A 1 87 ? -1.204 -2.036 -29.941 1.00 94.38 87 SER A O 1
ATOM 705 N N . SER A 1 88 ? -1.334 -1.786 -27.715 1.00 94.75 88 SER A N 1
ATOM 706 C CA . SER A 1 88 ? -0.752 -0.446 -27.709 1.00 94.75 88 SER A CA 1
ATOM 707 C C . SER A 1 88 ? 0.759 -0.484 -27.950 1.00 94.75 88 SER A C 1
ATOM 709 O O . SER A 1 88 ? 1.410 -1.523 -27.795 1.00 94.75 88 SER A O 1
ATOM 711 N N . GLU A 1 89 ? 1.326 0.660 -28.334 1.00 94.38 89 GLU A N 1
ATOM 712 C CA . GLU A 1 89 ? 2.725 0.753 -28.764 1.00 94.38 89 GLU A CA 1
ATOM 713 C 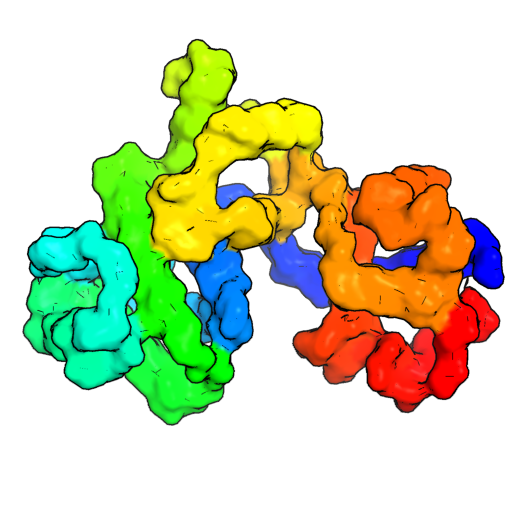C . GLU A 1 89 ? 3.708 0.214 -27.715 1.00 94.38 89 GLU A C 1
ATOM 715 O O . GLU A 1 89 ? 4.609 -0.554 -28.060 1.00 94.38 89 GLU A O 1
ATOM 720 N N . LEU A 1 90 ? 3.509 0.556 -26.438 1.00 94.56 90 LEU A N 1
ATOM 721 C CA . LEU A 1 90 ? 4.321 0.055 -25.331 1.00 94.56 90 LEU A CA 1
ATOM 722 C C . LEU A 1 90 ? 4.393 -1.477 -25.341 1.00 94.56 90 LEU A C 1
ATOM 724 O O . LEU A 1 90 ? 5.484 -2.036 -25.380 1.00 94.56 90 LEU A O 1
ATOM 728 N N . TYR A 1 91 ? 3.251 -2.165 -25.351 1.00 94.94 91 TYR A N 1
ATOM 729 C CA . TYR A 1 91 ? 3.214 -3.627 -25.246 1.00 94.94 91 TYR A CA 1
ATOM 730 C C . TYR A 1 91 ? 3.701 -4.325 -26.515 1.00 94.94 91 TYR A C 1
ATOM 732 O O . TYR A 1 91 ? 4.330 -5.377 -26.425 1.00 94.94 91 TYR A O 1
ATOM 740 N N . SER A 1 92 ? 3.521 -3.706 -27.685 1.00 94.50 92 SER A N 1
ATOM 741 C CA . SER A 1 92 ? 4.177 -4.158 -28.917 1.00 94.50 92 SER A CA 1
ATOM 742 C C . SER A 1 92 ? 5.708 -4.109 -28.787 1.00 94.50 92 SER A C 1
ATOM 744 O O . SER A 1 92 ? 6.397 -5.086 -29.082 1.00 94.50 92 SER A O 1
ATOM 746 N N . ARG A 1 93 ? 6.258 -3.008 -28.252 1.00 94.44 93 ARG A N 1
ATOM 747 C CA . ARG A 1 93 ? 7.702 -2.858 -27.993 1.00 94.44 93 ARG A CA 1
ATOM 748 C C . ARG A 1 93 ? 8.218 -3.852 -26.946 1.00 94.44 93 ARG A C 1
ATOM 750 O O . ARG A 1 93 ? 9.309 -4.392 -27.126 1.00 94.44 93 ARG A O 1
ATOM 757 N N . LEU A 1 94 ? 7.460 -4.100 -25.874 1.00 95.38 94 LEU A N 1
ATOM 758 C CA . LEU A 1 94 ? 7.800 -5.094 -24.846 1.00 95.38 94 LEU A CA 1
ATOM 759 C C . LEU A 1 94 ? 7.887 -6.506 -25.446 1.00 95.38 94 LEU A C 1
ATOM 761 O O . LEU A 1 94 ? 8.896 -7.194 -25.272 1.00 95.38 94 LEU A O 1
ATOM 765 N N . ARG A 1 95 ? 6.866 -6.901 -26.217 1.00 94.62 95 ARG A N 1
ATOM 766 C CA . ARG A 1 95 ? 6.784 -8.216 -26.868 1.00 94.62 95 ARG A CA 1
ATOM 767 C C . ARG A 1 95 ? 7.915 -8.443 -27.868 1.00 94.62 95 ARG A C 1
ATOM 769 O O . ARG A 1 95 ? 8.497 -9.519 -27.900 1.00 94.62 95 ARG A O 1
ATOM 776 N N . ASN A 1 96 ? 8.268 -7.416 -28.636 1.00 93.12 96 ASN A N 1
ATOM 777 C CA . ASN A 1 96 ? 9.338 -7.488 -29.635 1.00 93.12 96 ASN A CA 1
ATOM 778 C C . ASN A 1 96 ? 10.750 -7.326 -29.034 1.00 93.12 96 ASN A C 1
ATOM 780 O O . ASN A 1 96 ? 11.723 -7.204 -29.774 1.00 93.12 96 ASN A O 1
ATOM 784 N N . GLY A 1 97 ? 10.882 -7.279 -27.702 1.00 92.00 97 GLY A N 1
ATOM 785 C CA . GLY A 1 97 ? 12.173 -7.250 -27.008 1.00 92.00 97 GLY A CA 1
ATOM 786 C C . GLY A 1 97 ? 12.880 -5.891 -26.992 1.00 92.00 97 GLY A C 1
ATOM 787 O O . GLY A 1 97 ? 13.993 -5.787 -26.472 1.00 92.00 97 GLY A O 1
ATOM 788 N N . ALA A 1 98 ? 12.247 -4.818 -27.482 1.00 92.06 98 ALA A N 1
ATOM 789 C CA . ALA A 1 98 ? 12.847 -3.478 -27.509 1.00 92.06 98 ALA A CA 1
ATOM 790 C C . ALA A 1 98 ? 13.181 -2.951 -26.097 1.00 92.06 98 ALA A C 1
ATOM 792 O O . ALA A 1 98 ? 14.103 -2.155 -25.919 1.00 92.06 98 ALA A O 1
ATOM 793 N N . CYS A 1 99 ? 12.476 -3.447 -25.076 1.00 92.50 99 CYS A N 1
ATOM 794 C CA . CYS A 1 99 ? 12.686 -3.091 -23.670 1.00 92.50 99 CYS A CA 1
ATOM 795 C C . CYS A 1 99 ? 13.523 -4.133 -22.897 1.00 92.50 99 CYS A C 1
ATOM 797 O O . CYS A 1 99 ? 13.548 -4.121 -21.669 1.00 92.50 99 CYS A O 1
ATOM 799 N N . GLY A 1 100 ? 14.221 -5.032 -23.602 1.00 93.81 100 GLY A N 1
ATOM 800 C CA . GLY A 1 100 ? 15.015 -6.107 -23.000 1.00 93.81 100 GLY A CA 1
ATOM 801 C C . GLY A 1 100 ? 14.178 -7.256 -22.428 1.00 93.81 100 GLY A C 1
ATOM 802 O O . GLY A 1 100 ? 12.951 -7.256 -22.515 1.00 93.81 100 GLY A O 1
ATOM 803 N N . GLN A 1 101 ? 14.860 -8.243 -21.833 1.00 95.88 101 GLN A N 1
ATOM 804 C CA . GLN A 1 101 ? 14.226 -9.466 -21.319 1.00 95.88 101 GLN A CA 1
ATOM 805 C C . GLN A 1 101 ? 13.209 -9.190 -20.205 1.00 95.88 101 GLN A C 1
ATOM 807 O O . GLN A 1 101 ? 12.160 -9.827 -20.175 1.00 95.88 101 GLN A O 1
ATOM 812 N N . GLU A 1 102 ? 13.487 -8.223 -19.325 1.00 96.75 102 GLU A N 1
ATOM 813 C CA . GLU A 1 102 ? 12.554 -7.818 -18.264 1.00 96.75 102 GLU A CA 1
ATOM 814 C C . GLU A 1 102 ? 11.239 -7.287 -18.860 1.00 96.75 102 GLU A C 1
ATOM 816 O O . GLU A 1 102 ? 10.160 -7.616 -18.376 1.00 96.75 102 GLU A O 1
ATOM 821 N N . GLY A 1 103 ? 11.312 -6.545 -19.972 1.00 96.75 103 GLY A N 1
ATOM 822 C CA . GLY A 1 103 ? 10.131 -6.063 -20.684 1.00 96.75 103 GLY A CA 1
ATOM 823 C C . GLY A 1 103 ? 9.295 -7.190 -21.293 1.00 96.75 103 GLY A C 1
ATOM 824 O O . GLY A 1 103 ? 8.073 -7.182 -21.155 1.00 96.75 103 GLY A O 1
ATOM 825 N N . SER A 1 104 ? 9.940 -8.180 -21.917 1.00 96.88 104 SER A N 1
ATOM 826 C CA . SER A 1 104 ? 9.255 -9.368 -22.448 1.00 96.88 104 SER A CA 1
ATOM 827 C C . SER A 1 104 ? 8.555 -10.162 -21.344 1.00 96.88 104 SER A C 1
ATOM 829 O O . SER A 1 104 ? 7.362 -10.426 -21.445 1.00 96.88 104 SER A O 1
ATOM 831 N N . ARG A 1 105 ? 9.260 -10.445 -20.244 1.00 97.88 105 ARG A N 1
ATOM 832 C CA . ARG A 1 105 ? 8.718 -11.173 -19.087 1.00 97.88 105 ARG A CA 1
ATOM 833 C C . ARG A 1 105 ? 7.562 -10.434 -18.405 1.00 97.88 105 ARG A C 1
ATOM 835 O O . ARG A 1 105 ? 6.600 -11.062 -17.970 1.00 97.88 105 ARG A O 1
ATOM 842 N N . PHE A 1 106 ? 7.636 -9.105 -18.334 1.00 98.00 106 PHE A N 1
ATOM 843 C CA . PHE A 1 106 ? 6.554 -8.265 -17.825 1.00 98.00 106 PHE A CA 1
ATOM 844 C C . PHE A 1 106 ? 5.299 -8.340 -18.709 1.00 98.00 106 PHE A C 1
ATOM 846 O O . PHE A 1 106 ? 4.189 -8.483 -18.198 1.00 98.00 106 PHE A O 1
ATOM 853 N N . GLU A 1 107 ? 5.453 -8.285 -20.037 1.00 97.44 107 GLU A N 1
ATOM 854 C CA . GLU A 1 107 ? 4.325 -8.450 -20.965 1.00 97.44 107 GLU A CA 1
ATOM 855 C C . GLU A 1 107 ? 3.730 -9.861 -20.902 1.00 97.44 107 GLU A C 1
ATOM 857 O O . GLU A 1 107 ? 2.503 -9.990 -20.882 1.00 97.44 107 GLU A O 1
ATOM 862 N N . ASP A 1 108 ? 4.575 -10.892 -20.784 1.00 97.62 108 ASP A N 1
ATOM 863 C CA . ASP A 1 108 ? 4.148 -12.282 -20.598 1.00 97.62 108 ASP A CA 1
ATOM 864 C C . ASP A 1 108 ? 3.273 -12.433 -19.344 1.00 97.62 108 ASP A C 1
ATOM 866 O O . ASP A 1 108 ? 2.186 -13.010 -19.423 1.00 97.62 108 ASP A O 1
ATOM 870 N N . ALA A 1 109 ? 3.693 -11.861 -18.207 1.00 97.69 109 ALA A N 1
ATOM 871 C CA . ALA A 1 109 ? 2.918 -11.880 -16.964 1.00 97.69 109 ALA A CA 1
ATOM 872 C C . ALA A 1 109 ? 1.539 -11.218 -17.134 1.00 97.69 109 ALA A C 1
ATOM 874 O O . ALA A 1 109 ? 0.521 -11.765 -16.710 1.00 97.69 109 ALA A O 1
ATOM 875 N N . ILE A 1 110 ? 1.469 -10.071 -17.818 1.00 96.75 110 ILE A N 1
ATOM 876 C CA . ILE A 1 110 ? 0.198 -9.369 -18.060 1.00 96.75 110 ILE A CA 1
ATOM 877 C C . ILE A 1 110 ? -0.712 -10.174 -18.984 1.00 96.75 110 ILE A C 1
ATOM 879 O O . ILE A 1 110 ? -1.917 -10.284 -18.740 1.00 96.75 110 ILE A O 1
ATOM 883 N N . ARG A 1 111 ? -0.156 -10.743 -20.054 1.00 96.50 111 ARG A N 1
ATOM 884 C CA . ARG A 1 111 ? -0.902 -11.587 -20.989 1.00 96.50 111 ARG A CA 1
ATOM 885 C C . ARG A 1 111 ? -1.471 -12.813 -20.287 1.00 96.50 111 ARG A C 1
ATOM 887 O O . ARG A 1 111 ? -2.629 -13.151 -20.526 1.00 96.50 111 ARG A O 1
ATOM 894 N N . GLU A 1 112 ? -0.711 -13.427 -19.388 1.00 96.38 112 GLU A N 1
ATOM 895 C CA . GLU A 1 112 ? -1.195 -14.530 -18.564 1.00 96.38 112 GLU A CA 1
ATOM 896 C C . GLU A 1 112 ? -2.292 -14.092 -17.587 1.00 96.38 112 GLU A C 1
ATOM 898 O O . GLU A 1 112 ? -3.352 -14.720 -17.545 1.00 96.38 112 GLU A O 1
ATOM 903 N N . PHE A 1 113 ? -2.094 -12.985 -16.867 1.00 96.12 113 PHE A N 1
ATOM 904 C CA . PHE A 1 113 ? -3.083 -12.431 -15.940 1.00 96.12 113 PHE A CA 1
ATOM 905 C C . PHE A 1 113 ? -4.444 -12.209 -16.612 1.00 96.12 113 PHE A C 1
ATOM 907 O O . PHE A 1 113 ? -5.493 -12.573 -16.068 1.00 96.12 113 PHE A O 1
ATOM 914 N N . LEU A 1 114 ? -4.419 -11.639 -17.821 1.00 94.88 114 LEU A N 1
ATOM 915 C CA . LEU A 1 114 ? -5.604 -11.376 -18.633 1.00 94.88 114 LEU A CA 1
ATOM 916 C C . LEU A 1 114 ? -6.195 -12.657 -19.231 1.00 94.88 114 LEU A C 1
ATOM 918 O O . LEU A 1 114 ? -7.408 -12.852 -19.169 1.00 94.88 114 LEU A O 1
ATOM 922 N N . GLY A 1 115 ? -5.357 -13.534 -19.788 1.00 94.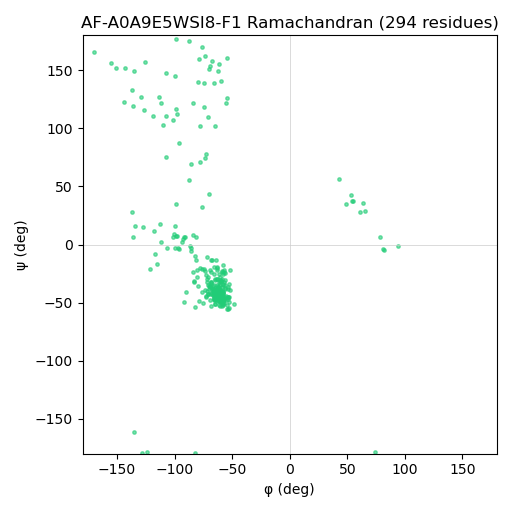56 115 GLY A N 1
ATOM 923 C CA . GLY A 1 115 ? -5.788 -14.772 -20.441 1.00 94.56 115 GLY A CA 1
ATOM 924 C C . GLY A 1 115 ? -6.418 -15.770 -19.469 1.00 94.56 115 GLY A C 1
ATOM 925 O O . GLY A 1 115 ? -7.453 -16.360 -19.776 1.00 94.56 115 GLY A O 1
ATOM 926 N N . ARG A 1 116 ? -5.840 -15.908 -18.269 1.00 94.88 116 ARG A N 1
ATOM 927 C CA . ARG A 1 116 ? -6.334 -16.791 -17.198 1.00 94.88 116 ARG A CA 1
ATOM 928 C C . ARG A 1 116 ? -7.403 -16.146 -16.313 1.00 94.88 116 ARG A C 1
ATOM 930 O O . ARG A 1 116 ? -7.959 -16.833 -15.462 1.00 94.88 116 ARG A O 1
ATOM 937 N N . LYS A 1 117 ? -7.704 -14.853 -16.500 1.00 90.75 117 LYS A N 1
ATOM 938 C CA . LYS A 1 117 ? -8.666 -14.087 -15.682 1.00 90.75 117 LYS A CA 1
ATOM 939 C C . LYS A 1 117 ? -8.367 -14.177 -14.176 1.00 90.75 117 LYS A C 1
ATOM 941 O O . LYS A 1 117 ? -9.274 -14.350 -13.366 1.00 90.75 117 LYS A O 1
ATOM 946 N N . ILE A 1 118 ? -7.089 -14.080 -13.800 1.00 88.31 118 ILE A N 1
ATOM 947 C CA . ILE A 1 118 ? -6.629 -14.272 -12.411 1.00 88.31 118 ILE A CA 1
ATOM 948 C C . ILE A 1 118 ? -7.224 -13.211 -11.464 1.00 88.31 118 ILE A C 1
ATOM 950 O O . ILE A 1 118 ? -7.509 -13.490 -10.296 1.00 88.31 118 ILE A O 1
ATOM 954 N N . GLY A 1 119 ? -7.511 -12.011 -11.970 1.00 83.31 119 GLY A N 1
ATOM 955 C CA . GLY A 1 119 ? -8.239 -10.979 -11.238 1.00 83.31 119 GLY A CA 1
ATOM 956 C C . GLY A 1 119 ? -9.315 -10.285 -12.063 1.00 83.31 119 GLY A C 1
ATOM 957 O O . GLY A 1 119 ? -9.744 -10.777 -13.105 1.00 83.31 119 GLY A O 1
ATOM 958 N N . SER A 1 120 ? -9.725 -9.110 -11.591 1.00 79.62 120 SER A N 1
ATOM 959 C CA . SER A 1 120 ? -10.719 -8.253 -12.247 1.00 79.62 120 SER A CA 1
ATOM 960 C C . SER A 1 120 ? -10.046 -7.022 -12.872 1.00 79.62 120 SER A C 1
ATOM 962 O O . SER A 1 120 ? -10.117 -5.934 -12.299 1.00 79.62 120 SER A O 1
ATOM 964 N N . PRO A 1 121 ? -9.349 -7.161 -14.018 1.00 77.75 121 PRO A N 1
ATOM 965 C CA . PRO A 1 121 ? -8.622 -6.062 -14.646 1.00 77.75 121 PRO A CA 1
ATOM 966 C C . PRO A 1 121 ? -9.589 -4.965 -15.115 1.00 77.75 121 PRO A C 1
ATOM 968 O O . PRO A 1 121 ? -10.250 -5.076 -16.148 1.00 77.75 121 PRO A O 1
ATOM 971 N N . GLY A 1 122 ? -9.679 -3.884 -14.342 1.00 82.50 122 GLY A N 1
ATOM 972 C CA . GLY A 1 122 ? -10.388 -2.670 -14.735 1.00 82.50 122 GLY A CA 1
ATOM 973 C C . GLY A 1 122 ? -9.590 -1.832 -15.737 1.00 82.50 122 GLY A C 1
ATOM 974 O O . GLY A 1 122 ? -8.393 -2.030 -15.943 1.00 82.50 122 GLY A O 1
ATOM 975 N N . ARG A 1 123 ? -10.229 -0.812 -16.325 1.00 83.62 123 ARG A N 1
ATOM 976 C CA . ARG A 1 123 ? -9.559 0.138 -17.244 1.00 83.62 123 ARG A CA 1
ATOM 977 C C . ARG A 1 123 ? -8.367 0.860 -16.602 1.00 83.62 123 ARG A C 1
ATOM 979 O O . ARG A 1 123 ? -7.469 1.310 -17.306 1.00 83.62 123 ARG A O 1
ATOM 986 N N . THR A 1 124 ? -8.381 0.981 -15.280 1.00 90.88 124 THR A N 1
ATOM 987 C CA . THR A 1 124 ? -7.365 1.636 -14.450 1.00 90.88 124 THR A CA 1
ATOM 988 C C . THR A 1 124 ? -6.085 0.813 -14.319 1.00 90.88 124 THR A C 1
ATOM 990 O O . THR A 1 124 ? -5.029 1.406 -14.121 1.00 90.88 124 THR A O 1
ATOM 993 N N . MET A 1 125 ? -6.145 -0.512 -14.522 1.00 95.12 125 MET A N 1
ATOM 994 C CA . MET A 1 125 ? -4.982 -1.408 -14.470 1.00 95.12 125 MET A CA 1
ATOM 995 C C . MET A 1 125 ? -3.851 -0.920 -15.379 1.00 95.12 125 MET A C 1
ATOM 997 O O . MET A 1 125 ? -2.720 -0.784 -14.935 1.00 95.12 125 MET A O 1
ATOM 1001 N N . TRP A 1 126 ? -4.161 -0.600 -16.639 1.00 95.44 126 TRP A N 1
ATOM 1002 C CA . TRP A 1 126 ? -3.171 -0.158 -17.627 1.00 95.44 126 TRP A CA 1
ATOM 1003 C C . TRP A 1 126 ? -2.408 1.088 -17.186 1.00 95.44 126 TRP A C 1
ATOM 1005 O O . TRP A 1 126 ? -1.187 1.165 -17.314 1.00 95.44 126 TRP A O 1
ATOM 1015 N N . LYS A 1 127 ? -3.139 2.044 -16.607 1.00 95.62 127 LYS A N 1
ATOM 1016 C CA . LYS A 1 127 ? -2.562 3.258 -16.040 1.00 95.62 127 LYS A CA 1
ATOM 1017 C C . LYS A 1 127 ? -1.662 2.932 -14.849 1.00 95.62 127 LYS A C 1
ATOM 1019 O O . LYS A 1 127 ? -0.552 3.447 -14.797 1.00 95.62 127 LYS A O 1
ATOM 1024 N N . LEU A 1 128 ? -2.119 2.082 -13.927 1.00 96.62 128 LEU A N 1
ATOM 1025 C CA . LEU A 1 128 ? -1.356 1.705 -12.733 1.00 96.62 128 LEU A CA 1
ATOM 1026 C C . LEU A 1 128 ? -0.077 0.940 -13.088 1.00 96.62 128 LEU A C 1
ATOM 1028 O O . LEU A 1 128 ? 0.974 1.273 -12.559 1.00 96.62 128 LEU A O 1
ATOM 1032 N N . LEU A 1 129 ? -0.134 0.001 -14.037 1.00 96.75 129 LEU A N 1
ATOM 1033 C CA . LEU A 1 129 ? 1.042 -0.723 -14.528 1.00 96.75 129 LEU A CA 1
ATOM 1034 C C . LEU A 1 129 ? 2.077 0.231 -15.127 1.00 96.75 129 LEU A C 1
ATOM 1036 O O . LEU A 1 129 ? 3.253 0.159 -14.786 1.00 96.75 129 LEU A O 1
ATOM 1040 N N . TYR A 1 130 ? 1.648 1.166 -15.978 1.00 96.38 130 TYR A N 1
ATOM 1041 C CA . TYR A 1 130 ? 2.565 2.151 -16.548 1.00 96.38 130 TYR A CA 1
ATOM 1042 C C . TYR A 1 130 ? 3.170 3.061 -15.468 1.00 96.38 130 TYR A C 1
ATOM 1044 O O . TYR A 1 130 ? 4.381 3.261 -15.432 1.00 96.38 130 TYR A O 1
ATOM 1052 N N . GLN A 1 131 ? 2.347 3.557 -14.544 1.00 96.50 131 GLN A N 1
ATOM 1053 C CA . GLN A 1 131 ? 2.796 4.391 -13.428 1.00 96.50 131 GLN A CA 1
ATOM 1054 C C . GLN A 1 131 ? 3.753 3.651 -12.479 1.00 96.50 131 GLN A C 1
ATOM 1056 O O . GLN A 1 131 ? 4.715 4.249 -12.003 1.00 96.50 131 GLN A O 1
ATOM 1061 N N . MET A 1 132 ? 3.552 2.349 -12.266 1.00 97.62 132 MET A N 1
ATOM 1062 C CA . MET A 1 132 ? 4.471 1.482 -11.526 1.00 97.62 132 MET A CA 1
ATOM 1063 C C . MET A 1 132 ? 5.842 1.423 -12.183 1.00 97.62 132 MET A C 1
ATOM 1065 O O . MET A 1 132 ? 6.850 1.633 -11.509 1.00 97.62 132 MET A O 1
ATOM 1069 N N . LEU A 1 133 ? 5.894 1.221 -13.501 1.00 97.12 133 LEU A N 1
ATOM 1070 C CA . LEU A 1 133 ? 7.157 1.251 -14.233 1.00 97.12 133 LEU A CA 1
ATOM 1071 C C . LEU A 1 133 ? 7.842 2.626 -14.135 1.00 97.12 133 LEU A C 1
ATOM 1073 O O . LEU A 1 133 ? 9.059 2.694 -13.965 1.00 97.12 133 LEU A O 1
ATOM 1077 N N . GLN A 1 134 ? 7.077 3.724 -14.185 1.00 96.12 134 GLN A N 1
ATOM 1078 C CA . GLN A 1 134 ? 7.611 5.084 -14.028 1.00 96.12 134 GLN A CA 1
ATOM 1079 C C . GLN A 1 134 ? 8.221 5.310 -12.643 1.00 96.12 134 GLN A C 1
ATOM 1081 O O . GLN A 1 134 ? 9.348 5.796 -12.541 1.00 96.12 134 GLN A O 1
ATOM 1086 N N . ALA A 1 135 ? 7.510 4.934 -11.578 1.00 97.06 135 ALA A N 1
ATOM 1087 C CA . ALA A 1 135 ? 8.019 5.082 -10.222 1.00 97.06 135 ALA A CA 1
ATOM 1088 C C . ALA A 1 135 ? 9.239 4.183 -9.978 1.00 97.06 135 ALA A C 1
ATOM 1090 O O . ALA A 1 135 ? 10.234 4.652 -9.431 1.00 97.06 135 ALA A O 1
ATOM 1091 N N . CYS A 1 136 ? 9.219 2.934 -10.454 1.00 97.69 136 CYS A N 1
ATOM 1092 C CA . CYS A 1 136 ? 10.371 2.039 -10.339 1.00 97.69 136 CYS A CA 1
ATOM 1093 C C . CYS A 1 136 ? 11.587 2.573 -11.106 1.00 97.69 136 CYS A C 1
ATOM 1095 O O . CYS A 1 136 ? 12.703 2.524 -10.595 1.00 97.69 136 CYS A O 1
ATOM 1097 N N . SER A 1 137 ? 11.387 3.156 -12.294 1.00 95.81 137 SER A N 1
ATOM 1098 C CA . SER A 1 137 ? 12.469 3.807 -13.043 1.00 95.81 137 SER A CA 1
ATOM 1099 C C . SER A 1 137 ? 13.049 4.999 -12.277 1.00 95.81 137 SER A C 1
ATOM 1101 O O . SER A 1 137 ? 14.267 5.151 -12.234 1.00 95.81 137 SER A O 1
ATOM 1103 N N . HIS A 1 138 ? 12.209 5.827 -11.646 1.00 95.69 138 HIS A N 1
ATOM 1104 C CA . HIS A 1 138 ? 12.660 6.947 -10.807 1.00 95.69 138 HIS A CA 1
ATOM 1105 C C . HIS A 1 138 ? 13.478 6.469 -9.602 1.00 95.69 138 HIS A C 1
ATOM 1107 O O . HIS A 1 138 ? 14.586 6.958 -9.373 1.00 95.69 138 HIS A O 1
ATOM 1113 N N . LEU A 1 139 ? 12.966 5.476 -8.871 1.00 97.94 139 LEU A N 1
ATOM 1114 C CA . LEU A 1 139 ? 13.639 4.884 -7.713 1.00 97.94 139 LEU A CA 1
ATOM 1115 C C . LEU A 1 139 ? 14.966 4.227 -8.100 1.00 97.94 139 LEU A C 1
ATOM 1117 O O . LEU A 1 139 ? 15.976 4.428 -7.428 1.00 97.94 139 LEU A O 1
ATOM 1121 N N . ARG A 1 140 ? 15.006 3.516 -9.228 1.00 96.50 140 ARG A N 1
ATOM 1122 C CA . ARG A 1 140 ? 16.240 2.952 -9.779 1.00 96.50 140 ARG A CA 1
ATOM 1123 C C . ARG A 1 140 ? 17.279 4.029 -10.076 1.00 96.50 140 ARG A C 1
ATOM 1125 O O . ARG A 1 140 ? 18.424 3.903 -9.659 1.00 96.50 140 ARG A O 1
ATOM 1132 N N . THR A 1 141 ? 16.895 5.088 -10.786 1.00 94.81 141 THR A N 1
ATOM 1133 C CA . THR A 1 141 ? 17.842 6.119 -11.231 1.00 94.81 141 THR A CA 1
ATOM 1134 C C . THR A 1 141 ? 18.341 7.009 -10.094 1.00 94.81 141 THR A C 1
ATOM 1136 O O . THR A 1 141 ? 19.471 7.485 -10.164 1.00 94.81 141 THR A O 1
ATOM 1139 N N . ARG A 1 142 ? 17.521 7.270 -9.068 1.00 96.50 142 ARG A N 1
ATOM 1140 C CA . ARG A 1 142 ? 17.835 8.281 -8.041 1.00 96.50 142 ARG A CA 1
ATOM 1141 C C . ARG A 1 142 ? 18.039 7.739 -6.632 1.00 96.50 142 ARG A C 1
ATOM 1143 O O . ARG A 1 142 ? 18.583 8.457 -5.801 1.00 96.50 142 ARG A O 1
ATOM 1150 N N . TYR A 1 143 ? 17.607 6.512 -6.362 1.00 97.62 143 TYR A N 1
ATOM 1151 C CA . TYR A 1 143 ? 17.536 5.954 -5.010 1.00 97.62 143 TYR A CA 1
ATOM 1152 C C . TYR A 1 143 ? 18.031 4.506 -4.946 1.00 97.62 143 TYR A C 1
ATOM 1154 O O . TYR A 1 143 ? 17.620 3.746 -4.072 1.00 97.62 143 TYR A O 1
ATOM 1162 N N . SER A 1 144 ? 18.938 4.123 -5.850 1.00 97.31 144 SER A N 1
ATOM 1163 C CA . SER A 1 144 ? 19.581 2.800 -5.864 1.00 97.31 144 SER A CA 1
ATOM 1164 C C . SER A 1 144 ? 18.584 1.640 -5.899 1.00 97.31 144 SER A C 1
ATOM 1166 O O . SER A 1 144 ? 18.793 0.615 -5.260 1.00 97.31 144 SER A O 1
ATOM 1168 N N . SER A 1 145 ? 17.482 1.814 -6.632 1.00 97.88 145 SER A N 1
ATOM 1169 C CA . SER A 1 145 ? 16.416 0.812 -6.757 1.00 97.88 145 SER A CA 1
ATOM 1170 C C . SER A 1 145 ? 15.740 0.442 -5.433 1.00 97.88 145 SER A C 1
ATOM 1172 O O . SER A 1 145 ? 15.221 -0.661 -5.322 1.00 97.88 145 SER A O 1
ATOM 1174 N N . SER A 1 146 ? 15.710 1.350 -4.453 1.00 98.38 146 SER A N 1
ATOM 1175 C CA . SER A 1 146 ? 15.087 1.090 -3.155 1.00 98.38 146 SER A CA 1
ATOM 1176 C C . SER A 1 146 ? 14.112 2.195 -2.753 1.00 98.38 146 SER A C 1
ATOM 1178 O O . SER A 1 146 ? 14.442 3.386 -2.728 1.00 98.38 146 SER A O 1
ATOM 1180 N N . PHE A 1 147 ? 12.889 1.787 -2.423 1.00 98.56 147 PHE A N 1
ATOM 1181 C CA . PHE A 1 147 ? 11.887 2.636 -1.797 1.00 98.56 147 PHE A CA 1
ATOM 1182 C C . PHE A 1 147 ? 12.272 2.959 -0.346 1.00 98.56 147 PHE A C 1
ATOM 1184 O O . PHE A 1 147 ? 12.074 4.097 0.083 1.00 98.56 147 PHE A O 1
ATOM 1191 N N . ALA A 1 148 ? 12.885 2.018 0.380 1.00 98.31 148 ALA A N 1
ATOM 1192 C CA . ALA A 1 148 ? 13.443 2.275 1.711 1.00 98.31 148 ALA A CA 1
ATOM 1193 C C . ALA A 1 148 ? 14.418 3.462 1.672 1.00 98.31 148 ALA A C 1
ATOM 1195 O O . ALA A 1 148 ? 14.209 4.479 2.338 1.00 98.31 148 ALA A O 1
ATOM 1196 N N . ASN A 1 149 ? 15.425 3.375 0.796 1.00 98.38 149 ASN A N 1
ATOM 1197 C CA . ASN A 1 149 ? 16.419 4.429 0.603 1.00 98.38 149 ASN A CA 1
ATOM 1198 C C . ASN A 1 149 ? 15.766 5.752 0.179 1.00 98.38 149 ASN A C 1
ATOM 1200 O O . ASN A 1 149 ? 16.101 6.813 0.698 1.00 98.38 149 ASN A O 1
ATOM 1204 N N . TYR A 1 150 ? 14.777 5.694 -0.716 1.00 98.56 150 TYR A N 1
ATOM 1205 C CA . TYR A 1 150 ? 13.997 6.864 -1.104 1.00 98.56 150 TYR A CA 1
ATOM 1206 C C . TYR A 1 150 ? 13.369 7.579 0.097 1.00 98.56 150 TYR A C 1
ATOM 1208 O O . TYR A 1 150 ? 13.567 8.787 0.258 1.00 98.56 150 TYR A O 1
ATOM 1216 N N . VAL A 1 151 ? 12.647 6.864 0.962 1.00 98.06 151 VAL A N 1
ATOM 1217 C CA . VAL A 1 151 ? 11.970 7.495 2.102 1.00 98.06 151 VAL A CA 1
ATOM 1218 C C . VAL A 1 151 ? 12.972 7.973 3.153 1.00 98.06 151 VAL A C 1
ATOM 1220 O O . VAL A 1 151 ? 12.815 9.086 3.659 1.00 98.06 151 VAL A O 1
ATOM 1223 N N . LEU A 1 152 ? 14.040 7.213 3.412 1.00 98.44 152 LEU A N 1
ATOM 1224 C CA . LEU A 1 152 ? 15.118 7.623 4.316 1.00 98.44 152 LEU A CA 1
ATOM 1225 C C . LEU A 1 152 ? 15.811 8.898 3.828 1.00 98.44 152 LEU A C 1
ATOM 1227 O O . LEU A 1 152 ? 15.977 9.830 4.611 1.00 98.44 152 LEU A O 1
ATOM 1231 N N . CYS A 1 153 ? 16.135 9.009 2.536 1.00 98.12 153 CYS A N 1
ATOM 1232 C CA . CYS A 1 153 ? 16.693 10.233 1.958 1.00 98.12 153 CYS A CA 1
ATOM 1233 C C . CYS A 1 153 ? 15.737 11.427 2.102 1.00 98.12 153 CYS A C 1
ATOM 1235 O O . CYS A 1 153 ? 16.172 12.531 2.441 1.00 98.12 153 CYS A O 1
ATOM 1237 N N . LYS A 1 154 ? 14.431 11.235 1.859 1.00 98.06 154 LYS A N 1
ATOM 1238 C CA . LYS A 1 154 ? 13.431 12.304 2.037 1.00 98.06 154 LYS A CA 1
ATOM 1239 C C . LYS A 1 154 ? 13.324 12.740 3.490 1.00 98.06 154 LYS A C 1
ATOM 1241 O O . LYS A 1 154 ? 13.220 13.937 3.757 1.00 98.06 154 LYS A O 1
ATOM 1246 N N . TYR A 1 155 ? 13.344 11.791 4.417 1.00 98.12 155 TYR A N 1
ATOM 1247 C CA . TYR A 1 155 ? 13.256 12.092 5.835 1.00 98.12 155 TYR A CA 1
ATOM 1248 C C . TYR A 1 155 ? 14.539 12.749 6.359 1.00 98.12 155 TYR A C 1
ATOM 1250 O O . TYR A 1 155 ? 14.455 13.765 7.042 1.00 98.12 155 TYR A O 1
ATOM 1258 N N . ALA A 1 156 ? 15.719 12.267 5.958 1.00 97.94 156 ALA A N 1
ATOM 1259 C CA . ALA A 1 156 ? 17.009 12.886 6.261 1.00 97.94 156 ALA A CA 1
ATOM 1260 C C . ALA A 1 156 ? 17.042 14.362 5.832 1.00 97.94 156 ALA A C 1
ATOM 1262 O O . ALA A 1 156 ? 17.389 15.234 6.629 1.00 97.94 156 ALA A O 1
ATOM 1263 N N . HIS A 1 157 ? 16.560 14.656 4.619 1.00 97.62 157 HIS A N 1
ATOM 1264 C CA . HIS A 1 157 ? 16.410 16.028 4.139 1.00 97.62 157 HIS A CA 1
ATOM 1265 C C . HIS A 1 157 ? 15.446 16.858 5.004 1.00 97.62 157 HIS A C 1
ATOM 1267 O O . HIS A 1 157 ? 15.771 17.989 5.356 1.00 97.62 157 HIS A O 1
ATOM 1273 N N . HIS A 1 158 ? 14.295 16.297 5.392 1.00 97.69 158 HIS A N 1
ATOM 1274 C CA . HIS A 1 158 ? 13.317 16.975 6.253 1.00 97.69 158 HIS A CA 1
ATOM 1275 C C . HIS A 1 158 ? 13.906 17.411 7.599 1.00 97.69 158 HIS A C 1
ATOM 1277 O O . HIS A 1 158 ? 13.612 18.509 8.067 1.00 97.69 158 HIS A O 1
ATOM 1283 N N . VAL A 1 159 ? 14.739 16.567 8.213 1.00 97.19 159 VAL A N 1
ATOM 1284 C CA . VAL A 1 159 ? 15.355 16.849 9.519 1.00 97.19 159 VAL A CA 1
ATOM 1285 C C . VAL A 1 159 ? 16.727 17.522 9.422 1.00 97.19 159 VAL A C 1
ATOM 1287 O O . VAL A 1 159 ? 17.387 17.703 10.444 1.00 97.19 159 VAL A O 1
ATOM 1290 N N . GLY A 1 160 ? 17.179 17.878 8.215 1.00 96.56 160 GLY A N 1
ATOM 1291 C CA . GLY A 1 160 ? 18.475 18.523 7.996 1.00 96.56 160 GLY A CA 1
ATOM 1292 C C . GLY A 1 160 ? 19.678 17.642 8.349 1.00 96.56 160 GLY A C 1
ATOM 1293 O O . GLY A 1 160 ? 20.718 18.160 8.751 1.00 96.56 160 GLY A O 1
ATOM 1294 N N . ARG A 1 161 ? 19.550 16.314 8.233 1.00 95.19 161 ARG A N 1
ATOM 1295 C CA . ARG A 1 161 ? 20.637 15.350 8.476 1.00 95.19 161 ARG A CA 1
ATOM 1296 C C . ARG A 1 161 ? 21.125 14.757 7.156 1.00 95.19 161 ARG A C 1
ATOM 1298 O O . ARG A 1 161 ? 20.345 14.562 6.232 1.00 95.19 161 ARG A O 1
ATOM 1305 N N . GLY A 1 162 ? 22.416 14.436 7.076 1.00 93.62 162 GLY A N 1
ATOM 1306 C CA . GLY A 1 162 ? 22.990 13.782 5.891 1.00 93.62 162 GLY A CA 1
ATOM 1307 C C . GLY A 1 162 ? 22.547 12.324 5.723 1.00 93.62 162 GLY A C 1
ATOM 1308 O O . GLY A 1 162 ? 22.480 11.825 4.604 1.00 93.62 162 GLY A O 1
ATOM 1309 N N . HIS A 1 163 ? 22.225 11.649 6.827 1.00 95.19 163 HIS A N 1
ATOM 1310 C CA . HIS A 1 163 ? 21.794 10.256 6.850 1.00 95.19 163 HIS A CA 1
ATOM 1311 C C . HIS A 1 163 ? 20.863 10.005 8.043 1.00 95.19 163 HIS A C 1
ATOM 1313 O O . HIS A 1 163 ? 20.963 10.685 9.069 1.00 95.19 163 HIS A O 1
ATOM 1319 N N . VAL A 1 164 ? 19.962 9.036 7.892 1.00 97.00 164 VAL A N 1
ATOM 1320 C CA . VAL A 1 164 ? 19.065 8.527 8.933 1.00 97.00 164 VAL A CA 1
ATOM 1321 C C . VAL A 1 164 ? 19.054 7.007 8.818 1.00 97.00 164 VAL A C 1
ATOM 1323 O O . VAL A 1 164 ? 18.920 6.492 7.708 1.00 97.00 164 VAL A O 1
ATOM 1326 N N . SER A 1 165 ? 19.204 6.313 9.947 1.00 97.12 165 SER A N 1
ATOM 1327 C CA . SER A 1 165 ? 19.136 4.852 9.986 1.00 97.12 165 SER A CA 1
ATOM 1328 C C . SER A 1 165 ? 17.690 4.350 9.948 1.00 97.12 165 SER A C 1
ATOM 1330 O O . SER A 1 165 ? 16.761 5.063 10.334 1.00 97.12 165 SER A O 1
ATOM 1332 N N . ASP A 1 166 ? 17.496 3.092 9.557 1.00 97.56 166 ASP A N 1
ATOM 1333 C CA . ASP A 1 166 ? 16.189 2.427 9.591 1.00 97.56 166 ASP A CA 1
ATOM 1334 C C . ASP A 1 166 ? 15.547 2.524 10.979 1.00 97.56 166 ASP A C 1
ATOM 1336 O O . ASP A 1 166 ? 14.383 2.895 11.098 1.00 97.56 166 ASP A O 1
ATOM 1340 N N . ASN A 1 167 ? 16.319 2.279 12.042 1.00 97.19 167 ASN A N 1
ATOM 1341 C CA . ASN A 1 167 ? 15.825 2.344 13.418 1.00 97.19 167 ASN A CA 1
ATOM 1342 C C . ASN A 1 167 ? 15.356 3.750 13.805 1.00 97.19 167 ASN A C 1
ATOM 1344 O O . ASN A 1 167 ? 14.296 3.886 14.417 1.00 97.19 167 ASN A O 1
ATOM 1348 N N . ASP A 1 168 ? 16.110 4.789 13.436 1.00 96.50 168 ASP A N 1
ATOM 1349 C CA . ASP A 1 168 ? 15.715 6.180 13.689 1.00 96.50 168 ASP A CA 1
ATOM 1350 C C . ASP A 1 168 ? 14.394 6.517 12.986 1.00 96.50 168 ASP A C 1
ATOM 1352 O O . ASP A 1 168 ? 13.540 7.210 13.541 1.00 96.50 168 ASP A O 1
ATOM 1356 N N . PHE A 1 169 ? 14.216 6.016 11.762 1.00 97.38 169 PHE A N 1
ATOM 1357 C CA . PHE A 1 169 ? 13.026 6.261 10.957 1.00 97.38 169 PHE A CA 1
ATOM 1358 C C . PHE A 1 169 ? 11.807 5.443 11.415 1.00 97.38 169 PHE A C 1
ATOM 1360 O O . PHE A 1 169 ? 10.687 5.949 11.474 1.00 97.38 169 PHE A O 1
ATOM 1367 N N . LEU A 1 170 ? 11.992 4.177 11.773 1.00 97.12 170 LEU A N 1
ATOM 1368 C CA . LEU A 1 170 ? 10.905 3.308 12.228 1.00 97.12 170 LEU A CA 1
ATOM 1369 C C . LEU A 1 170 ? 10.421 3.683 13.634 1.00 97.12 170 LEU A C 1
ATOM 1371 O O . LEU A 1 170 ? 9.244 3.505 13.949 1.00 97.12 170 LEU A O 1
ATOM 1375 N N . SER A 1 171 ? 11.292 4.287 14.446 1.00 96.56 171 SER A N 1
ATOM 1376 C CA . SER A 1 171 ? 10.981 4.749 15.806 1.00 96.56 171 SER A CA 1
ATOM 1377 C C . SER A 1 171 ? 10.323 6.132 15.861 1.00 96.56 171 SER A C 1
ATOM 1379 O O . SER A 1 171 ? 10.158 6.691 16.948 1.00 96.56 171 SER A O 1
ATOM 1381 N N . LEU A 1 172 ? 9.948 6.717 14.717 1.00 96.19 172 LEU A N 1
ATOM 1382 C CA . LEU A 1 172 ? 9.303 8.027 14.702 1.00 96.19 172 LEU A CA 1
ATOM 1383 C C . LEU A 1 172 ? 8.000 8.029 15.494 1.00 96.19 172 LEU A C 1
ATOM 1385 O O . LEU A 1 172 ? 7.174 7.118 15.416 1.00 96.19 172 LEU A O 1
ATOM 1389 N N . THR A 1 173 ? 7.787 9.127 16.213 1.00 93.69 173 THR A N 1
ATOM 1390 C CA . THR A 1 173 ? 6.502 9.388 16.849 1.00 93.69 173 THR A CA 1
ATOM 1391 C C . THR A 1 173 ? 5.441 9.694 15.784 1.00 93.69 173 THR A C 1
ATOM 1393 O O . THR A 1 173 ? 5.764 10.241 14.721 1.00 93.69 173 THR A O 1
ATOM 1396 N N . PRO A 1 174 ? 4.149 9.437 16.061 1.00 89.56 174 PRO A N 1
ATOM 1397 C CA . PRO A 1 174 ? 3.071 9.815 15.150 1.00 89.56 174 PRO A CA 1
ATOM 1398 C C . PRO A 1 174 ? 3.089 11.304 14.764 1.00 89.56 174 PRO A C 1
ATOM 1400 O O . PRO A 1 174 ? 2.822 11.645 13.615 1.00 89.56 174 PRO A O 1
ATOM 1403 N N . SER A 1 175 ? 3.451 12.205 15.685 1.00 91.25 175 SER A N 1
ATOM 1404 C CA . SER A 1 175 ? 3.547 13.643 15.398 1.00 91.25 175 SER A CA 1
ATOM 1405 C C . SER A 1 175 ? 4.698 13.982 14.445 1.00 91.25 175 SER A C 1
ATOM 1407 O O . SER A 1 175 ? 4.504 14.773 13.518 1.00 91.25 175 SER A O 1
ATOM 1409 N N . ALA A 1 176 ? 5.868 13.356 14.614 1.00 94.81 176 ALA A N 1
ATOM 1410 C CA . ALA A 1 176 ? 7.003 13.523 13.708 1.00 94.81 176 ALA A CA 1
ATOM 1411 C C . ALA A 1 176 ? 6.680 12.996 12.302 1.00 94.81 176 ALA A C 1
ATOM 1413 O O . ALA A 1 176 ? 6.961 13.669 11.310 1.00 94.81 176 ALA A O 1
ATOM 1414 N N . TRP A 1 177 ? 6.014 11.840 12.217 1.00 94.75 177 TRP A N 1
ATOM 1415 C CA . TRP A 1 177 ? 5.532 11.279 10.956 1.00 94.75 177 TRP A CA 1
ATOM 1416 C C . TRP A 1 177 ? 4.565 12.226 10.233 1.00 94.75 177 TRP A C 1
ATOM 1418 O O . TRP A 1 177 ? 4.763 12.541 9.060 1.00 94.75 177 TRP A O 1
ATOM 1428 N N . GLN A 1 178 ? 3.560 12.762 10.932 1.00 92.50 178 GLN A N 1
ATOM 1429 C CA . GLN A 1 178 ? 2.611 13.709 10.334 1.00 92.50 178 GLN A CA 1
ATOM 1430 C C . GLN A 1 178 ? 3.285 15.011 9.874 1.00 92.50 178 GLN A C 1
ATOM 1432 O O . GLN A 1 178 ? 2.951 15.533 8.808 1.00 92.50 178 GLN A O 1
ATOM 1437 N N . SER A 1 179 ? 4.264 15.519 10.633 1.00 95.81 179 SER A N 1
ATOM 1438 C CA . SER A 1 179 ? 5.083 16.667 10.219 1.00 95.81 179 SER A CA 1
ATOM 1439 C C . SER A 1 179 ? 5.828 16.383 8.911 1.00 95.81 179 SER A C 1
ATOM 1441 O O . SER A 1 179 ? 5.732 17.166 7.960 1.00 95.81 179 SER A O 1
ATOM 1443 N N . PHE A 1 180 ? 6.494 15.227 8.828 1.00 96.88 180 PHE A N 1
ATOM 1444 C CA . PHE A 1 180 ? 7.192 14.782 7.625 1.00 96.88 180 PHE A CA 1
ATOM 1445 C C . PHE A 1 180 ? 6.253 14.712 6.415 1.00 96.88 180 PHE A C 1
ATOM 1447 O O . PHE A 1 180 ? 6.544 15.319 5.382 1.00 96.88 180 PHE A O 1
ATOM 1454 N N . LEU A 1 181 ? 5.095 14.052 6.539 1.00 95.25 181 LEU A N 1
ATOM 1455 C CA . LEU A 1 181 ? 4.135 13.928 5.436 1.00 95.25 181 LEU A CA 1
ATOM 1456 C C . LEU A 1 181 ? 3.587 15.285 4.976 1.00 95.25 181 LEU A C 1
ATOM 1458 O O . LEU A 1 181 ? 3.440 15.513 3.773 1.00 95.25 181 LEU A O 1
ATOM 1462 N N . LYS A 1 182 ? 3.308 16.202 5.912 1.00 94.94 182 LYS A N 1
ATOM 1463 C CA . LYS A 1 182 ? 2.766 17.535 5.608 1.00 94.94 182 LYS A CA 1
ATOM 1464 C C . LYS A 1 182 ? 3.743 18.385 4.796 1.00 94.94 182 LYS A C 1
ATOM 1466 O O . LYS A 1 182 ? 3.311 19.066 3.861 1.00 94.94 182 LYS A O 1
ATOM 1471 N N . VAL A 1 183 ? 5.024 18.352 5.170 1.00 97.00 183 VAL A N 1
ATOM 1472 C CA . VAL A 1 183 ? 6.085 19.171 4.569 1.00 97.00 183 VAL A CA 1
ATOM 1473 C C . VAL A 1 183 ? 6.612 18.535 3.287 1.00 97.00 183 VAL A C 1
ATOM 1475 O O . VAL A 1 183 ? 6.616 19.181 2.244 1.00 97.00 183 VAL A O 1
ATOM 1478 N N . MET A 1 184 ? 7.025 17.268 3.348 1.00 97.25 184 MET A N 1
ATOM 1479 C CA . MET A 1 184 ? 7.741 16.622 2.246 1.00 97.25 184 MET A CA 1
ATOM 1480 C C . MET A 1 184 ? 6.825 16.082 1.156 1.00 97.25 184 MET A C 1
ATOM 1482 O O . MET A 1 184 ? 7.236 16.048 -0.001 1.00 97.25 184 MET A O 1
ATOM 1486 N N . ARG A 1 185 ? 5.607 15.644 1.512 1.00 96.88 185 ARG A N 1
ATOM 1487 C CA . ARG A 1 185 ? 4.637 15.027 0.586 1.00 96.88 185 ARG A CA 1
ATOM 1488 C C . ARG A 1 185 ? 5.302 14.021 -0.372 1.00 96.88 185 ARG A C 1
ATOM 1490 O O . ARG A 1 185 ? 5.215 14.194 -1.590 1.00 96.88 185 ARG A O 1
ATOM 1497 N N . PRO A 1 186 ? 5.994 12.993 0.156 1.00 96.44 186 PRO A N 1
ATOM 1498 C CA . PRO A 1 186 ? 6.890 12.137 -0.631 1.00 96.44 186 PRO A CA 1
ATOM 1499 C C . PRO A 1 186 ? 6.205 11.533 -1.870 1.00 96.44 186 PRO A C 1
ATOM 1501 O O . PRO A 1 186 ? 6.755 11.525 -2.968 1.00 96.44 186 PRO A O 1
ATOM 1504 N N . TRP A 1 187 ? 4.937 11.151 -1.755 1.00 97.19 187 TRP A N 1
ATOM 1505 C CA . TRP A 1 187 ? 4.150 10.609 -2.865 1.00 97.19 187 TRP A CA 1
ATOM 1506 C C . TRP A 1 187 ? 4.139 11.465 -4.153 1.00 97.19 187 TRP A C 1
ATOM 1508 O O . TRP A 1 187 ? 3.917 10.916 -5.226 1.00 97.19 187 TRP A O 1
ATOM 1518 N N . ASN A 1 188 ? 4.426 12.773 -4.100 1.00 95.56 188 ASN A N 1
ATOM 1519 C CA . ASN A 1 188 ? 4.460 13.647 -5.281 1.00 95.56 188 ASN A CA 1
ATOM 1520 C C . ASN A 1 188 ? 5.470 13.217 -6.363 1.00 95.56 188 ASN A C 1
ATOM 1522 O O . ASN A 1 188 ? 5.305 13.583 -7.523 1.00 95.56 188 ASN A O 1
ATOM 1526 N N . GLU A 1 189 ? 6.509 12.460 -6.003 1.00 95.25 189 GLU A N 1
ATOM 1527 C CA . GLU A 1 189 ? 7.523 11.968 -6.950 1.00 95.25 189 GLU A CA 1
ATOM 1528 C C . GLU A 1 189 ? 7.259 10.543 -7.446 1.00 95.25 189 GLU A C 1
ATOM 1530 O O . GLU A 1 189 ? 7.990 10.028 -8.290 1.00 95.25 189 GLU A O 1
ATOM 1535 N N . LEU A 1 190 ? 6.225 9.887 -6.923 1.00 96.94 190 LEU A N 1
ATOM 1536 C CA . LEU A 1 190 ? 5.939 8.485 -7.184 1.00 96.94 190 LEU A CA 1
ATOM 1537 C C . LEU A 1 190 ? 4.684 8.384 -8.047 1.00 96.94 190 LEU A C 1
ATOM 1539 O O . LEU A 1 190 ? 3.556 8.538 -7.578 1.00 96.94 190 LEU A O 1
ATOM 1543 N N . ALA A 1 191 ? 4.879 8.128 -9.339 1.00 95.94 191 ALA A N 1
ATOM 1544 C CA . ALA A 1 191 ? 3.781 8.029 -10.290 1.00 95.94 191 ALA A CA 1
ATOM 1545 C C . ALA A 1 191 ? 2.736 6.996 -9.826 1.00 95.94 191 ALA A C 1
ATOM 1547 O O . ALA A 1 191 ? 3.051 5.839 -9.563 1.00 95.94 191 ALA A O 1
ATOM 1548 N N . GLY A 1 192 ? 1.472 7.421 -9.739 1.00 94.81 192 GLY A N 1
ATOM 1549 C CA . GLY A 1 192 ? 0.352 6.565 -9.323 1.00 94.81 192 GLY A CA 1
ATOM 1550 C C . GLY A 1 192 ? 0.185 6.388 -7.811 1.00 94.81 192 GLY A C 1
ATOM 1551 O O . GLY A 1 192 ? -0.821 5.820 -7.388 1.00 94.81 192 GLY A O 1
ATOM 1552 N N . ILE A 1 193 ? 1.092 6.923 -6.990 1.00 96.81 193 ILE A N 1
ATOM 1553 C CA . ILE A 1 193 ? 0.997 6.862 -5.530 1.00 96.81 193 ILE A CA 1
ATOM 1554 C C . ILE A 1 193 ? 0.433 8.182 -5.007 1.00 96.81 193 ILE A C 1
ATOM 1556 O O . ILE A 1 193 ? 1.026 9.242 -5.165 1.00 96.81 193 ILE A O 1
ATOM 1560 N N . GLY A 1 194 ? -0.744 8.123 -4.386 1.00 94.81 194 GLY A N 1
ATOM 1561 C CA . GLY A 1 194 ? -1.319 9.239 -3.631 1.00 94.81 194 GLY A CA 1
ATOM 1562 C C . GLY A 1 194 ? -1.077 9.101 -2.124 1.00 94.81 194 GLY A C 1
ATOM 1563 O O . GLY A 1 194 ? -0.597 8.057 -1.680 1.00 94.81 194 GLY A O 1
ATOM 1564 N N . PRO A 1 195 ? -1.485 10.090 -1.306 1.00 92.00 195 PRO A N 1
ATOM 1565 C CA . PRO A 1 195 ? -1.311 10.044 0.150 1.00 92.00 195 PRO A CA 1
ATOM 1566 C C . PRO A 1 195 ? -1.939 8.796 0.788 1.00 92.00 195 PRO A C 1
ATOM 1568 O O . PRO A 1 195 ? -1.338 8.186 1.663 1.00 92.00 195 PRO A O 1
ATOM 1571 N N . ASN A 1 196 ? -3.103 8.354 0.300 1.00 88.50 196 ASN A N 1
ATOM 1572 C CA . ASN A 1 196 ? -3.786 7.165 0.825 1.00 88.50 196 ASN A CA 1
ATOM 1573 C C . ASN A 1 196 ? -3.052 5.851 0.508 1.00 88.50 196 ASN A C 1
ATOM 1575 O O . ASN A 1 196 ? -3.073 4.930 1.325 1.00 88.50 196 ASN A O 1
ATOM 1579 N N . ALA A 1 197 ? -2.440 5.754 -0.678 1.00 92.25 197 ALA A N 1
ATOM 1580 C CA . ALA A 1 197 ? -1.642 4.595 -1.075 1.00 92.25 197 ALA A CA 1
ATOM 1581 C C . ALA A 1 197 ? -0.302 4.591 -0.330 1.00 92.25 197 ALA A C 1
ATOM 1583 O O . ALA A 1 197 ? 0.128 3.554 0.161 1.00 92.25 197 ALA A O 1
ATOM 1584 N N . PHE A 1 198 ? 0.304 5.769 -0.160 1.00 94.56 198 PHE A N 1
ATOM 1585 C CA . PHE A 1 198 ? 1.513 5.942 0.638 1.00 94.56 198 PHE A CA 1
ATOM 1586 C C . PHE A 1 198 ? 1.296 5.512 2.093 1.00 94.56 198 PHE A C 1
ATOM 1588 O O . PHE A 1 198 ? 2.050 4.698 2.609 1.00 94.56 198 PHE A O 1
ATOM 1595 N N . ASP A 1 199 ? 0.216 5.970 2.728 1.00 89.94 199 ASP A N 1
ATOM 1596 C CA . ASP A 1 199 ? -0.182 5.520 4.069 1.00 89.94 199 ASP A CA 1
ATOM 1597 C C . ASP A 1 199 ? -0.420 3.999 4.126 1.00 89.94 199 ASP A C 1
ATOM 1599 O O . ASP A 1 199 ? -0.055 3.335 5.092 1.00 89.94 199 ASP A O 1
ATOM 1603 N N . PHE A 1 200 ? -0.980 3.412 3.062 1.00 88.75 200 PHE A N 1
ATOM 1604 C CA . PHE A 1 200 ? -1.227 1.971 3.003 1.00 88.75 200 PHE A CA 1
ATOM 1605 C C . PHE A 1 200 ? 0.048 1.118 2.928 1.00 88.75 200 PHE A C 1
ATOM 1607 O O . PHE A 1 200 ? 0.066 0.025 3.494 1.00 88.75 200 PHE A O 1
ATOM 1614 N N . ILE A 1 201 ? 1.105 1.614 2.280 1.00 94.50 201 ILE A N 1
ATOM 1615 C CA . ILE A 1 201 ? 2.409 0.936 2.220 1.00 94.50 201 ILE A CA 1
ATOM 1616 C C . ILE A 1 201 ? 2.980 0.744 3.632 1.00 94.50 201 ILE A C 1
ATOM 1618 O O . ILE A 1 201 ? 3.436 -0.344 3.963 1.00 94.50 201 ILE A O 1
ATOM 1622 N N . PHE A 1 202 ? 2.895 1.771 4.483 1.00 93.69 202 PHE A N 1
ATOM 1623 C CA . PHE A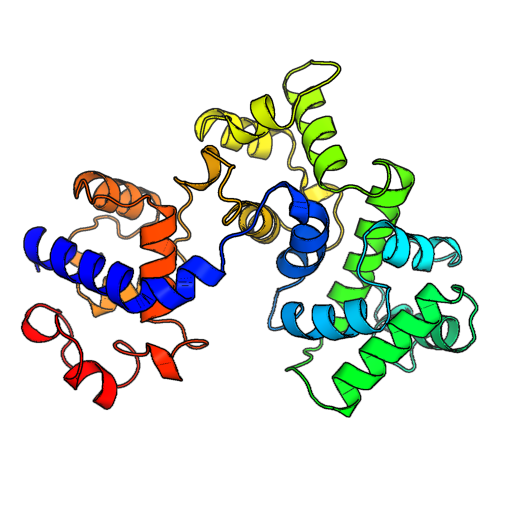 1 202 ? 3.435 1.731 5.848 1.00 93.69 202 PHE A CA 1
ATOM 1624 C C . PHE A 1 202 ? 2.502 1.101 6.878 1.00 93.69 202 PHE A C 1
ATOM 1626 O O . PHE A 1 202 ? 2.972 0.635 7.913 1.00 93.69 202 PHE A O 1
ATOM 1633 N N . GLY A 1 203 ? 1.192 1.099 6.620 1.00 89.00 203 GLY A N 1
ATOM 1634 C CA . GLY A 1 203 ? 0.181 0.762 7.620 1.00 89.00 203 GLY A CA 1
ATOM 1635 C C . GLY A 1 203 ? 0.346 -0.609 8.281 1.00 89.00 203 GLY A C 1
ATOM 1636 O O . GLY A 1 203 ? -0.127 -0.778 9.401 1.00 89.00 203 GLY A O 1
ATOM 1637 N N . ASP A 1 204 ? 1.005 -1.574 7.630 1.00 88.75 204 ASP A N 1
ATOM 1638 C CA . ASP A 1 204 ? 1.217 -2.912 8.206 1.00 88.75 204 ASP A CA 1
ATOM 1639 C C . ASP A 1 204 ? 2.681 -3.286 8.427 1.00 88.75 204 ASP A C 1
ATOM 1641 O O . ASP A 1 204 ? 2.961 -4.440 8.738 1.00 88.75 204 ASP A O 1
ATOM 1645 N N . ILE A 1 205 ? 3.597 -2.322 8.320 1.00 94.81 205 ILE A N 1
ATOM 1646 C CA . ILE A 1 205 ? 4.999 -2.518 8.691 1.00 94.81 205 ILE A CA 1
ATOM 1647 C C . ILE A 1 205 ? 5.076 -2.608 10.215 1.00 94.81 205 ILE A C 1
ATOM 1649 O O . ILE A 1 205 ? 4.843 -1.623 10.917 1.00 94.81 205 ILE A O 1
ATOM 1653 N N . THR A 1 206 ? 5.362 -3.800 10.733 1.00 92.56 206 THR A N 1
ATOM 1654 C CA . THR A 1 206 ? 5.271 -4.099 12.176 1.00 92.56 206 THR A CA 1
ATOM 1655 C C . THR A 1 206 ? 6.261 -3.301 13.025 1.00 92.56 206 THR A C 1
ATOM 1657 O O . THR A 1 206 ? 5.982 -2.950 14.179 1.00 92.56 206 THR A O 1
ATOM 1660 N N . GLU A 1 207 ? 7.404 -2.973 12.432 1.00 95.56 207 GLU A N 1
ATOM 1661 C CA . GLU A 1 207 ? 8.495 -2.232 13.045 1.00 95.56 207 GLU A CA 1
ATOM 1662 C C . GLU A 1 207 ? 8.208 -0.722 13.113 1.00 95.56 207 GLU A C 1
ATOM 1664 O O . GLU A 1 207 ? 8.798 -0.021 13.933 1.00 95.56 207 GLU A O 1
ATOM 1669 N N . ALA A 1 208 ? 7.279 -0.206 12.297 1.00 94.69 208 ALA A N 1
ATOM 1670 C CA . ALA A 1 208 ? 6.969 1.218 12.225 1.00 94.69 208 ALA A CA 1
ATOM 1671 C C . ALA A 1 208 ? 6.082 1.664 13.401 1.00 94.69 208 ALA A C 1
ATOM 1673 O O . ALA A 1 208 ? 4.859 1.495 13.401 1.00 94.69 208 ALA A O 1
ATOM 1674 N N . VAL A 1 209 ? 6.685 2.310 14.402 1.00 93.44 209 VAL A N 1
ATOM 1675 C CA . VAL A 1 209 ? 5.992 2.796 15.607 1.00 93.44 209 VAL A CA 1
ATOM 1676 C C . VAL A 1 209 ? 4.865 3.767 15.251 1.00 93.44 209 VAL A C 1
ATOM 1678 O O . VAL A 1 209 ? 3.755 3.649 15.771 1.00 93.44 209 VAL A O 1
ATOM 1681 N N . PHE A 1 210 ? 5.106 4.684 14.312 1.00 91.94 210 PHE A N 1
ATOM 1682 C CA . PHE A 1 210 ? 4.110 5.658 13.861 1.00 91.94 210 PHE A CA 1
ATOM 1683 C C . PHE A 1 210 ? 2.879 5.026 13.187 1.00 91.94 210 PHE A C 1
ATOM 1685 O O . PHE A 1 210 ? 1.824 5.662 13.148 1.00 91.94 210 PHE A O 1
ATOM 1692 N N . ALA A 1 211 ? 2.983 3.797 12.667 1.00 90.44 211 ALA A N 1
ATOM 1693 C CA . ALA A 1 211 ? 1.876 3.104 12.007 1.00 90.44 211 ALA A CA 1
ATOM 1694 C C . ALA A 1 211 ? 0.899 2.456 13.005 1.00 90.44 211 ALA A C 1
ATOM 1696 O O . ALA A 1 211 ? -0.273 2.268 12.668 1.00 90.44 211 ALA A O 1
ATOM 1697 N N . ARG A 1 212 ? 1.333 2.180 14.245 1.00 88.69 212 ARG A N 1
ATOM 1698 C CA . ARG A 1 212 ? 0.510 1.546 15.299 1.00 88.69 212 ARG A CA 1
ATOM 1699 C C . ARG A 1 212 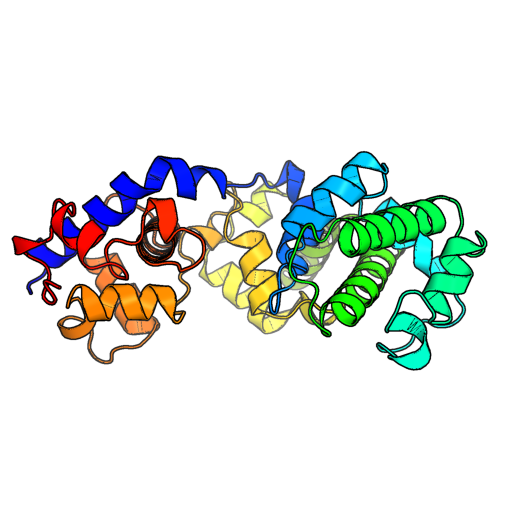? -0.732 2.363 15.660 1.00 88.69 212 ARG A C 1
ATOM 1701 O O . ARG A 1 212 ? -1.803 1.810 15.900 1.00 88.69 212 ARG A O 1
ATOM 1708 N N . ASP A 1 213 ? -0.602 3.684 15.612 1.00 84.56 213 ASP A N 1
ATOM 1709 C CA . ASP A 1 213 ? -1.685 4.631 15.892 1.00 84.56 213 ASP A CA 1
ATOM 1710 C C . ASP A 1 213 ? -2.480 5.036 14.635 1.00 84.56 213 ASP A C 1
ATOM 1712 O O . ASP A 1 213 ? -3.334 5.927 14.691 1.00 84.56 213 ASP A O 1
ATOM 1716 N N . SER A 1 214 ? -2.215 4.408 13.483 1.00 86.00 214 SER A N 1
ATOM 1717 C CA . SER A 1 214 ? -2.929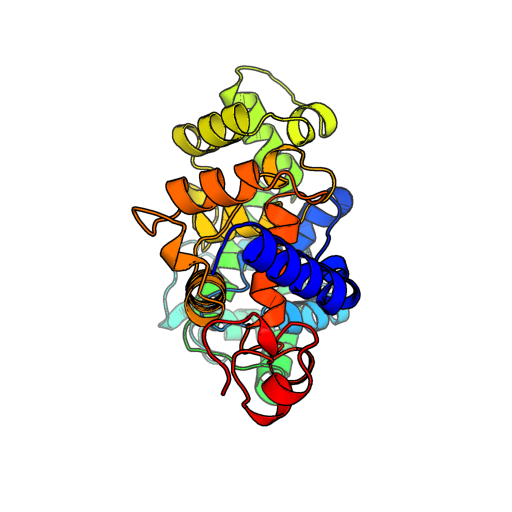 4.719 12.245 1.00 86.00 214 SER A CA 1
ATOM 1718 C C . SER A 1 214 ? -4.349 4.150 12.256 1.00 86.00 214 SER A C 1
ATOM 1720 O O . SER A 1 214 ? -4.611 3.026 12.684 1.00 86.00 214 SER A O 1
ATOM 1722 N N . PHE A 1 215 ? -5.291 4.948 11.755 1.00 88.94 215 PHE A N 1
ATOM 1723 C CA . PHE A 1 215 ? -6.700 4.583 11.704 1.00 88.94 215 PHE A CA 1
ATOM 1724 C C . PHE A 1 215 ? -7.356 5.117 10.429 1.00 88.94 215 PHE A C 1
ATOM 1726 O O . PHE A 1 215 ? -7.365 6.332 10.177 1.00 88.94 215 PHE A O 1
ATOM 1733 N N . LYS A 1 216 ? -7.928 4.203 9.636 1.00 88.62 216 LYS A N 1
ATOM 1734 C CA . LYS A 1 216 ? -8.688 4.525 8.424 1.00 88.62 216 LYS A CA 1
ATOM 1735 C C . LYS A 1 216 ? -10.184 4.521 8.714 1.00 88.62 216 LYS A C 1
ATOM 1737 O O . LYS A 1 216 ? -10.786 3.470 8.927 1.00 88.62 216 LYS A O 1
ATOM 1742 N N . PHE A 1 217 ? -10.798 5.698 8.644 1.00 89.75 217 PHE A N 1
ATOM 1743 C CA . PHE A 1 217 ? -12.246 5.878 8.785 1.00 89.75 217 PHE A CA 1
ATOM 1744 C C . PHE A 1 217 ? -12.972 5.716 7.438 1.00 89.75 217 PHE A C 1
ATOM 1746 O O . PHE A 1 217 ? -13.657 6.616 6.944 1.00 89.75 217 PHE A O 1
ATOM 1753 N N . ASP A 1 218 ? -12.748 4.570 6.797 1.00 87.12 218 ASP A N 1
ATOM 1754 C CA . ASP A 1 218 ? -13.305 4.232 5.490 1.00 87.12 218 ASP A CA 1
ATOM 1755 C C . ASP A 1 218 ? -14.742 3.689 5.575 1.00 87.12 218 ASP A C 1
ATOM 1757 O O . ASP A 1 218 ? -15.344 3.588 6.642 1.00 87.12 218 ASP A O 1
ATOM 1761 N N . SER A 1 219 ? -15.323 3.347 4.423 1.00 87.94 219 SER A N 1
ATOM 1762 C CA . SER A 1 219 ? -16.699 2.844 4.366 1.00 87.94 219 SER A CA 1
ATOM 1763 C C . SER A 1 219 ? -16.927 1.544 5.144 1.00 87.94 219 SER A C 1
ATOM 1765 O O . SER A 1 219 ? -18.022 1.366 5.669 1.00 87.94 219 SER A O 1
ATOM 1767 N N . ALA A 1 220 ? -15.930 0.657 5.241 1.00 88.88 220 ALA A N 1
ATOM 1768 C CA . ALA A 1 220 ? -16.078 -0.616 5.940 1.00 88.88 220 ALA A CA 1
ATOM 1769 C C . ALA A 1 220 ? -16.065 -0.387 7.455 1.00 88.88 220 ALA A C 1
ATOM 1771 O O . ALA A 1 220 ? -17.007 -0.775 8.140 1.00 88.88 220 ALA A O 1
ATOM 1772 N N . ASN A 1 221 ? -15.077 0.351 7.962 1.00 92.06 221 ASN A N 1
ATOM 1773 C CA . ASN A 1 221 ? -14.987 0.665 9.387 1.00 92.06 221 ASN A CA 1
ATOM 1774 C C . ASN A 1 221 ? -16.159 1.532 9.867 1.00 92.06 221 ASN A C 1
ATOM 1776 O O . ASN A 1 221 ? -16.709 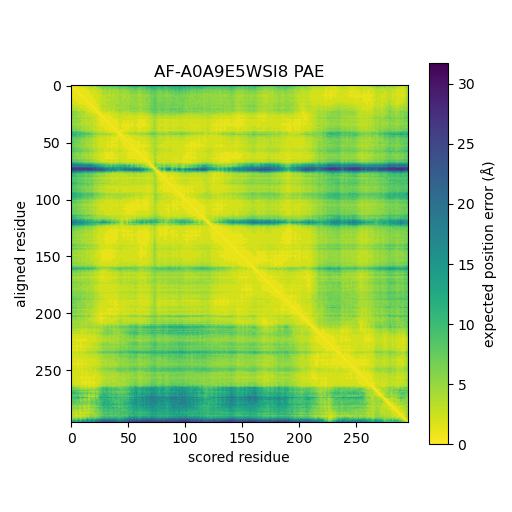1.285 10.938 1.00 92.06 221 ASN A O 1
ATOM 1780 N N . ARG A 1 222 ? -16.623 2.492 9.052 1.00 93.69 222 ARG A N 1
ATOM 1781 C CA . ARG A 1 222 ? -17.857 3.237 9.355 1.00 93.69 222 ARG A CA 1
ATOM 1782 C C . ARG A 1 222 ? -19.069 2.317 9.427 1.00 93.69 222 ARG A C 1
ATOM 1784 O O . ARG A 1 222 ? -19.855 2.425 10.362 1.00 93.69 222 ARG A O 1
ATOM 1791 N N . HIS A 1 223 ? -19.205 1.406 8.465 1.00 92.06 223 HIS A N 1
ATOM 1792 C CA . HIS A 1 223 ? -20.309 0.453 8.438 1.00 92.06 223 HIS A CA 1
ATOM 1793 C C . HIS A 1 223 ? -20.297 -0.467 9.663 1.00 92.06 223 HIS A C 1
ATOM 1795 O O . HIS A 1 223 ? -21.347 -0.652 10.271 1.00 92.06 223 HIS A O 1
ATOM 1801 N N . PHE A 1 224 ? -19.127 -0.970 10.073 1.00 93.94 224 PHE A N 1
ATOM 1802 C CA . PHE A 1 224 ? -18.969 -1.737 11.310 1.00 93.94 224 PHE A CA 1
ATOM 1803 C C . PHE A 1 224 ? -19.520 -0.968 12.515 1.00 93.94 224 PHE A C 1
ATOM 1805 O O . PHE A 1 224 ? -20.414 -1.458 13.201 1.00 93.94 224 PHE A O 1
ATOM 1812 N N . LEU A 1 225 ? -19.037 0.261 12.733 1.00 95.44 225 LEU A N 1
ATOM 1813 C CA . LEU A 1 225 ? -19.416 1.083 13.887 1.00 95.44 225 LEU A CA 1
ATOM 1814 C C . LEU A 1 225 ? -20.915 1.416 13.889 1.00 95.44 225 LEU A C 1
ATOM 1816 O O . LEU A 1 225 ? -21.542 1.446 14.947 1.00 95.44 225 LEU A O 1
ATOM 1820 N N . GLN A 1 226 ? -21.502 1.630 12.710 1.00 94.12 226 GLN A N 1
ATOM 1821 C CA . GLN A 1 226 ? -22.929 1.916 12.549 1.00 94.12 226 GLN A CA 1
ATOM 1822 C C . GLN A 1 226 ? -23.817 0.690 12.772 1.00 94.12 226 GLN A C 1
ATOM 1824 O O . GLN A 1 226 ? -24.844 0.796 13.437 1.00 94.12 226 GLN A O 1
ATOM 1829 N N . VAL A 1 227 ? -23.453 -0.468 12.213 1.00 91.19 227 VAL A N 1
ATOM 1830 C CA . VAL A 1 227 ? -24.235 -1.708 12.358 1.00 91.19 227 VAL A CA 1
ATOM 1831 C C . VAL A 1 227 ? -24.164 -2.222 13.788 1.00 91.19 227 VAL A C 1
ATOM 1833 O O . VAL A 1 227 ? -25.200 -2.565 14.354 1.00 91.19 227 VAL A O 1
ATOM 1836 N N . ALA A 1 228 ? -22.974 -2.189 14.391 1.00 91.94 228 ALA A N 1
ATOM 1837 C CA . ALA A 1 228 ? -22.799 -2.520 15.797 1.00 91.94 228 ALA A CA 1
ATOM 1838 C C . ALA A 1 228 ? -23.629 -1.601 16.708 1.00 91.94 228 ALA A C 1
ATOM 1840 O O . ALA A 1 228 ? -24.098 -2.042 17.749 1.00 91.94 228 ALA A O 1
ATOM 1841 N N . GLY A 1 229 ? -23.839 -0.339 16.309 1.00 93.62 229 GLY A N 1
ATOM 1842 C CA . GLY A 1 229 ? -24.492 0.706 17.106 1.00 93.62 229 GLY A CA 1
ATOM 1843 C C . GLY A 1 229 ? -23.519 1.584 17.893 1.00 93.62 229 GLY A C 1
ATOM 1844 O O . GLY A 1 229 ? -23.943 2.538 18.541 1.00 93.62 229 GLY A O 1
ATOM 1845 N N . ILE A 1 230 ? -22.216 1.303 17.803 1.00 96.69 230 ILE A N 1
ATOM 1846 C CA . ILE A 1 230 ? -21.132 2.044 18.466 1.00 96.69 230 ILE A CA 1
ATOM 1847 C C . ILE A 1 230 ? -21.102 3.509 18.009 1.00 96.69 230 ILE A C 1
ATOM 1849 O O . ILE A 1 230 ? -20.773 4.388 18.798 1.00 96.69 230 ILE A O 1
ATOM 1853 N N . SER A 1 231 ? -21.517 3.808 16.772 1.00 96.62 231 SER A N 1
ATOM 1854 C CA . SER A 1 231 ? -21.581 5.187 16.265 1.00 96.62 231 SER A CA 1
ATOM 1855 C C . SER A 1 231 ? -22.461 6.117 17.109 1.00 96.62 231 SER A C 1
ATOM 1857 O O . SER A 1 231 ? -22.276 7.326 17.053 1.00 96.62 231 SER A O 1
ATOM 1859 N N . ALA A 1 232 ? -23.410 5.589 17.893 1.00 95.75 232 ALA A N 1
ATOM 1860 C CA . ALA A 1 232 ? -24.221 6.397 18.805 1.00 95.75 232 ALA A CA 1
ATOM 1861 C C . ALA A 1 232 ? -23.395 7.019 19.949 1.00 95.75 232 ALA A C 1
ATOM 1863 O O . ALA A 1 232 ? -23.767 8.073 20.457 1.00 95.75 232 ALA A O 1
ATOM 1864 N N . LEU A 1 233 ? -22.266 6.399 20.312 1.00 96.56 233 LEU A N 1
ATOM 1865 C CA . LEU A 1 233 ? -21.353 6.846 21.370 1.00 96.56 233 LEU A CA 1
ATOM 1866 C C . LEU A 1 233 ? -20.311 7.868 20.879 1.00 96.56 233 LEU A C 1
ATOM 1868 O O . LEU A 1 233 ? -19.509 8.353 21.672 1.00 96.56 233 LEU A O 1
ATOM 1872 N N . ILE A 1 234 ? -20.295 8.181 19.580 1.00 96.75 234 ILE A N 1
ATOM 1873 C CA . ILE A 1 234 ? -19.268 9.004 18.935 1.00 96.75 234 ILE A CA 1
ATOM 1874 C C . ILE A 1 234 ? -19.942 10.253 18.361 1.00 96.75 234 ILE A C 1
ATOM 1876 O O . ILE A 1 234 ? -20.717 10.154 17.409 1.00 96.75 234 ILE A O 1
ATOM 1880 N N . GLN A 1 235 ? -19.666 11.424 18.941 1.00 93.81 235 GLN A N 1
ATOM 1881 C CA . GLN A 1 235 ? -20.302 12.685 18.547 1.00 93.81 235 GLN A CA 1
ATOM 1882 C C . GLN A 1 235 ? -19.285 13.835 18.448 1.00 93.81 235 GLN A C 1
ATOM 1884 O O . GLN A 1 235 ? -18.715 14.205 19.475 1.00 93.81 235 GLN A O 1
ATOM 1889 N N . PRO A 1 236 ? -19.115 14.459 17.262 1.00 95.88 236 PRO A N 1
ATOM 1890 C CA . PRO A 1 236 ? -19.626 14.038 15.944 1.00 95.88 236 PRO A CA 1
ATOM 1891 C C . PRO A 1 236 ? -19.096 12.670 15.473 1.00 95.88 236 PRO A C 1
ATOM 1893 O O . PRO A 1 236 ? -18.015 12.247 15.860 1.00 95.88 236 PRO A O 1
ATOM 1896 N N . PHE A 1 237 ? -19.836 11.974 14.599 1.00 96.31 237 PHE A N 1
ATOM 1897 C CA . PHE A 1 237 ? -19.384 10.705 14.004 1.00 96.31 237 PHE A CA 1
ATOM 1898 C C . PHE A 1 237 ? -18.375 10.936 12.866 1.00 96.31 237 PHE A C 1
ATOM 1900 O O . PHE A 1 237 ? -18.671 10.745 11.683 1.00 96.31 237 PHE A O 1
ATOM 1907 N N . ASP A 1 238 ? -17.175 11.368 13.240 1.00 95.19 238 ASP A N 1
ATOM 1908 C CA . ASP A 1 238 ? -16.044 11.594 12.346 1.00 95.19 238 ASP A CA 1
ATOM 1909 C C . ASP A 1 238 ? -14.802 10.794 12.768 1.00 95.19 238 ASP A C 1
ATOM 1911 O O . ASP A 1 238 ? -14.828 9.987 13.703 1.00 95.19 238 ASP A O 1
ATOM 1915 N N . ARG A 1 239 ? -13.709 10.959 12.017 1.00 92.19 239 ARG A N 1
ATOM 1916 C CA . ARG A 1 239 ? -12.476 10.199 12.227 1.00 92.19 239 ARG A CA 1
ATOM 1917 C C . ARG A 1 239 ? -11.831 10.547 13.567 1.00 92.19 239 ARG A C 1
ATOM 1919 O O . ARG A 1 239 ? -11.384 9.642 14.270 1.00 92.19 239 ARG A O 1
ATOM 1926 N N . GLU A 1 240 ? -11.733 11.829 13.884 1.00 93.00 240 GLU A N 1
ATOM 1927 C CA . GLU A 1 240 ? -11.034 12.349 15.053 1.00 93.00 240 GLU A CA 1
ATOM 1928 C C . GLU A 1 240 ? -11.730 11.915 16.347 1.00 93.00 240 GLU A C 1
ATOM 1930 O O . GLU A 1 240 ? -11.077 11.384 17.250 1.00 93.00 240 GLU A O 1
ATOM 1935 N N . GLU A 1 241 ? -13.055 12.042 16.408 1.00 96.62 241 GLU A N 1
ATOM 1936 C CA . GLU A 1 241 ? -13.846 11.578 17.547 1.00 96.62 241 GLU A CA 1
ATOM 1937 C C . GLU A 1 241 ? -13.879 10.057 17.653 1.00 96.62 241 GLU A C 1
ATOM 1939 O O . GLU A 1 241 ? -13.793 9.519 18.757 1.00 96.62 241 GLU A O 1
ATOM 1944 N N . THR A 1 242 ? -13.914 9.340 16.525 1.00 96.69 242 THR A N 1
ATOM 1945 C CA . THR A 1 242 ? -13.811 7.872 16.540 1.00 96.69 242 THR A CA 1
ATOM 1946 C C . THR A 1 242 ? -12.487 7.425 17.154 1.00 96.69 242 THR A C 1
ATOM 1948 O O . THR A 1 242 ? -12.468 6.534 18.000 1.00 96.69 242 THR A O 1
ATOM 1951 N N . ILE A 1 243 ? -11.371 8.054 16.773 1.00 95.00 243 ILE A N 1
ATOM 1952 C CA . ILE A 1 243 ? -10.054 7.757 17.350 1.00 95.00 243 ILE A CA 1
ATOM 1953 C C . ILE A 1 243 ? -10.047 8.042 18.854 1.00 95.00 243 ILE A C 1
ATOM 1955 O O . ILE A 1 243 ? -9.547 7.221 19.623 1.00 95.00 243 ILE A O 1
ATOM 1959 N N . ARG A 1 244 ? -10.601 9.183 19.284 1.00 95.75 244 ARG A N 1
ATOM 1960 C CA . ARG A 1 244 ? -10.671 9.546 20.706 1.00 95.75 244 ARG A CA 1
ATOM 1961 C C . ARG A 1 244 ? -11.483 8.527 21.504 1.00 95.75 244 ARG A C 1
ATOM 1963 O O . ARG A 1 244 ? -11.009 8.068 22.540 1.00 95.75 244 ARG A O 1
ATOM 1970 N N . PHE A 1 245 ? -12.649 8.140 20.992 1.00 97.50 245 PHE A N 1
ATOM 1971 C CA . PHE A 1 245 ? -13.497 7.118 21.595 1.00 97.50 245 PHE A CA 1
ATOM 1972 C C . PHE A 1 245 ? -12.759 5.779 21.716 1.00 97.50 245 PHE A C 1
ATOM 1974 O O . PHE A 1 245 ? -12.635 5.253 22.817 1.00 97.50 245 PHE A O 1
ATOM 1981 N N . LEU A 1 246 ? -12.178 5.267 20.625 1.00 96.75 246 LEU A N 1
ATOM 1982 C CA . LEU A 1 246 ? -11.453 3.990 20.641 1.00 96.75 246 LEU A CA 1
ATOM 1983 C C . LEU A 1 246 ? -10.264 3.996 21.612 1.00 96.75 246 LEU A C 1
ATOM 1985 O O . LEU A 1 246 ? -10.046 3.009 22.307 1.00 96.75 246 LEU A O 1
ATOM 1989 N N . LYS A 1 247 ? -9.522 5.109 21.705 1.00 94.88 247 LYS A N 1
ATOM 1990 C CA . LYS A 1 247 ? -8.443 5.260 22.695 1.00 94.88 247 LYS A CA 1
ATOM 1991 C C . LYS A 1 247 ? -8.976 5.278 24.131 1.00 94.88 247 LYS A C 1
ATOM 1993 O O . LYS A 1 247 ? -8.312 4.755 25.020 1.00 94.88 247 LYS A O 1
ATOM 1998 N N . SER A 1 248 ? -10.157 5.855 24.363 1.00 96.19 248 SER A N 1
ATOM 1999 C CA . SER A 1 248 ? -10.760 5.932 25.702 1.00 96.19 248 SER A CA 1
ATOM 2000 C C . SER A 1 248 ? -11.194 4.574 26.262 1.00 96.19 248 SER A C 1
ATOM 2002 O O . SER A 1 248 ? -11.232 4.420 27.476 1.00 96.19 248 SER A O 1
ATOM 2004 N N . LEU A 1 249 ? -11.443 3.586 25.393 1.00 96.19 249 LEU A N 1
ATOM 2005 C CA . LEU A 1 249 ? -11.778 2.213 25.788 1.00 96.19 249 LEU A CA 1
ATOM 2006 C C . LEU A 1 249 ? -10.588 1.432 26.371 1.00 96.19 249 LEU A C 1
ATOM 2008 O O . LEU A 1 249 ? -10.776 0.333 26.876 1.00 96.19 249 LEU A O 1
ATOM 2012 N N . ALA A 1 250 ? -9.358 1.958 26.264 1.00 93.44 250 ALA A N 1
ATOM 2013 C CA . ALA A 1 250 ? -8.143 1.347 26.816 1.00 93.44 250 ALA A CA 1
ATOM 2014 C C . ALA A 1 250 ? -7.968 -0.154 26.481 1.00 93.44 250 ALA A C 1
ATOM 2016 O O . ALA A 1 250 ? -7.452 -0.930 27.286 1.00 93.44 250 ALA A O 1
ATOM 2017 N N . LEU A 1 251 ? -8.395 -0.562 25.280 1.00 95.00 251 LEU A N 1
ATOM 2018 C CA . LEU A 1 251 ? -8.285 -1.943 24.814 1.00 95.00 251 LEU A CA 1
ATOM 2019 C C . LEU A 1 251 ? -6.809 -2.374 24.719 1.00 95.00 251 LEU A C 1
ATOM 2021 O O . LEU A 1 251 ? -5.959 -1.551 24.368 1.00 95.00 251 LEU A O 1
ATOM 2025 N N . PRO A 1 252 ? -6.483 -3.664 24.933 1.00 95.06 252 PRO A N 1
ATOM 2026 C CA . PRO A 1 252 ? -5.114 -4.183 24.854 1.00 95.06 252 PRO A CA 1
ATOM 2027 C C . PRO A 1 252 ? -4.620 -4.354 23.401 1.00 95.06 252 PRO A C 1
ATOM 2029 O O . PRO A 1 252 ? -3.851 -5.265 23.106 1.00 95.06 252 PRO A O 1
ATOM 2032 N N . TYR A 1 253 ? -5.069 -3.492 22.486 1.00 94.62 253 TYR A N 1
ATOM 2033 C CA . TYR A 1 253 ? -4.722 -3.502 21.068 1.00 94.62 253 TYR A CA 1
ATOM 2034 C C . TYR A 1 253 ? -4.400 -2.089 20.594 1.00 94.62 253 TYR A C 1
ATOM 2036 O O . TYR A 1 253 ? -4.968 -1.098 21.056 1.00 94.62 253 TYR A O 1
ATOM 2044 N N . THR A 1 254 ? -3.521 -1.996 19.610 1.00 92.81 254 THR A N 1
ATOM 2045 C CA . THR A 1 254 ? -3.239 -0.752 18.899 1.00 92.81 254 THR A CA 1
ATOM 2046 C C . THR A 1 254 ? -4.443 -0.309 18.064 1.00 92.81 254 THR A C 1
ATOM 2048 O O . THR A 1 254 ? -5.275 -1.119 17.644 1.00 92.81 254 THR A O 1
ATOM 2051 N N . LEU A 1 255 ? -4.521 0.987 17.738 1.00 92.88 255 LEU A N 1
ATOM 2052 C CA . LEU A 1 255 ? -5.561 1.483 16.828 1.00 92.88 255 LEU A CA 1
ATOM 2053 C C . LEU A 1 255 ? -5.517 0.788 15.469 1.00 92.88 255 LEU A C 1
ATOM 2055 O O . LEU A 1 255 ? -6.571 0.566 14.869 1.00 92.88 255 LEU A O 1
ATOM 2059 N N . ARG A 1 256 ? -4.322 0.421 14.997 1.00 91.94 256 ARG A N 1
ATOM 2060 C CA . ARG A 1 256 ? -4.160 -0.300 13.739 1.00 91.94 256 ARG A CA 1
ATOM 2061 C C . ARG A 1 256 ? -4.777 -1.694 13.792 1.00 91.94 256 ARG A C 1
ATOM 2063 O O . ARG A 1 256 ? -5.488 -2.064 12.861 1.00 91.94 256 ARG A O 1
ATOM 2070 N N . GLU A 1 257 ? -4.555 -2.446 14.864 1.00 93.94 257 GLU A N 1
ATOM 2071 C CA . GLU A 1 257 ? -5.155 -3.774 15.055 1.00 93.94 257 GLU A CA 1
ATOM 2072 C C . GLU A 1 257 ? -6.678 -3.687 15.168 1.00 93.94 257 GLU A C 1
ATOM 2074 O O . GLU A 1 257 ? -7.384 -4.430 14.486 1.00 93.94 257 GLU A O 1
ATOM 2079 N N . ILE A 1 258 ? -7.193 -2.706 15.921 1.00 95.12 258 ILE A N 1
ATOM 2080 C CA . ILE A 1 258 ? -8.635 -2.427 15.987 1.00 95.12 258 ILE A CA 1
ATOM 2081 C C . ILE A 1 258 ? -9.180 -2.141 14.577 1.00 95.12 258 ILE A C 1
ATOM 2083 O O . ILE A 1 258 ? -10.185 -2.718 14.158 1.00 95.12 258 ILE A O 1
ATOM 2087 N N . ASN A 1 259 ? -8.496 -1.289 13.805 1.00 93.56 259 ASN A N 1
ATOM 2088 C CA . ASN A 1 259 ? -8.892 -0.920 12.445 1.00 93.56 259 ASN A CA 1
ATOM 2089 C C . ASN A 1 259 ? -8.906 -2.123 11.485 1.00 93.56 259 ASN A C 1
ATOM 2091 O O . ASN A 1 259 ? -9.846 -2.272 10.704 1.00 93.56 259 ASN A O 1
ATOM 2095 N N . LYS A 1 260 ? -7.898 -3.000 11.560 1.00 92.44 260 LYS A N 1
ATOM 2096 C CA . LYS A 1 260 ? -7.820 -4.238 10.769 1.00 92.44 260 LYS A CA 1
ATOM 2097 C C . LYS A 1 260 ? -8.903 -5.243 11.147 1.00 92.44 260 LYS A C 1
ATOM 2099 O O . LYS A 1 260 ? -9.501 -5.851 10.255 1.00 92.44 260 LYS A O 1
ATOM 2104 N N . GLY A 1 261 ? -9.143 -5.418 12.446 1.00 93.75 261 GLY A N 1
ATOM 2105 C CA . GLY A 1 261 ? -10.150 -6.332 12.970 1.00 93.75 261 GLY A CA 1
ATOM 2106 C C . GLY A 1 261 ? -11.542 -5.943 12.488 1.00 93.75 261 GLY A C 1
ATOM 2107 O O . GLY A 1 261 ? -12.217 -6.739 11.837 1.00 93.75 261 GLY A O 1
ATOM 2108 N N . MET A 1 262 ? -11.923 -4.676 12.688 1.00 93.75 262 MET A N 1
ATOM 2109 C CA . MET A 1 262 ? -13.197 -4.135 12.199 1.00 93.75 262 MET A CA 1
ATOM 2110 C C . MET A 1 262 ? -13.347 -4.282 10.682 1.00 93.75 262 MET A C 1
ATOM 2112 O O . MET A 1 262 ? -14.383 -4.762 10.213 1.00 93.75 262 MET A O 1
ATOM 2116 N N . TYR A 1 263 ? -12.313 -3.921 9.912 1.00 90.75 263 TYR A N 1
ATOM 2117 C CA . TYR A 1 263 ? -12.323 -4.074 8.459 1.00 90.75 263 TYR A CA 1
ATOM 2118 C C . TYR A 1 263 ? -12.559 -5.535 8.064 1.00 90.75 263 TYR A C 1
ATOM 2120 O O . TYR A 1 263 ? -13.479 -5.829 7.306 1.00 90.75 263 TYR A O 1
ATOM 2128 N N . THR A 1 264 ? -11.780 -6.470 8.607 1.00 90.19 264 THR A N 1
ATOM 2129 C CA . THR A 1 264 ? -11.855 -7.898 8.257 1.00 90.19 264 THR A CA 1
ATOM 2130 C C . THR A 1 264 ? -13.219 -8.488 8.614 1.00 90.19 264 THR A C 1
ATOM 2132 O O . THR A 1 264 ? -13.798 -9.215 7.810 1.00 90.19 264 THR A O 1
ATOM 2135 N N . TYR A 1 265 ? -13.782 -8.086 9.756 1.00 88.88 265 TYR A N 1
ATOM 2136 C CA . TYR A 1 265 ? -15.078 -8.543 10.266 1.00 88.88 265 TYR A CA 1
ATOM 2137 C C . TYR A 1 265 ? -16.280 -8.118 9.409 1.00 88.88 265 TYR A C 1
ATOM 2139 O O . TYR A 1 265 ? -17.371 -8.673 9.519 1.00 88.88 265 TYR A O 1
ATOM 2147 N N . CYS A 1 266 ? -16.128 -7.094 8.568 1.00 85.12 266 CYS A N 1
ATOM 2148 C CA . CYS A 1 266 ? -17.236 -6.579 7.764 1.00 85.12 266 CYS A CA 1
ATOM 2149 C C . CYS A 1 266 ? -16.873 -6.284 6.304 1.00 85.12 266 CYS A C 1
ATOM 2151 O O . CYS A 1 266 ? -17.696 -5.722 5.574 1.00 85.12 266 CYS A O 1
ATOM 2153 N N . SER A 1 267 ? -15.671 -6.630 5.841 1.00 80.56 267 SER A N 1
ATOM 2154 C CA . SER A 1 267 ? -15.270 -6.392 4.453 1.00 80.56 267 SER A CA 1
ATOM 2155 C C . SER A 1 267 ? -16.037 -7.306 3.496 1.00 80.56 267 SER A C 1
ATOM 2157 O O . SER A 1 267 ? -16.448 -8.414 3.837 1.00 80.56 267 SER A O 1
ATOM 2159 N N . ILE A 1 268 ? -16.237 -6.834 2.265 1.00 74.50 268 ILE A N 1
ATOM 2160 C CA . ILE A 1 268 ? -16.814 -7.659 1.193 1.00 74.50 268 ILE A CA 1
ATOM 2161 C C . ILE A 1 268 ? -15.841 -8.780 0.822 1.00 74.50 268 ILE A C 1
ATOM 2163 O O . ILE A 1 268 ? -16.259 -9.915 0.615 1.00 74.50 268 ILE A O 1
ATOM 2167 N N . THR A 1 269 ? -14.546 -8.460 0.770 1.00 73.00 269 THR A N 1
ATOM 2168 C CA . THR A 1 269 ? -13.476 -9.378 0.363 1.00 73.00 269 THR A CA 1
ATOM 2169 C C . THR A 1 269 ? -13.365 -10.585 1.284 1.00 73.00 269 THR A C 1
ATOM 2171 O O . THR A 1 269 ? -13.153 -11.691 0.807 1.00 73.00 269 THR A O 1
ATOM 2174 N N . GLU A 1 270 ? -13.589 -10.389 2.582 1.00 80.00 270 GLU A N 1
ATOM 2175 C CA . GLU A 1 270 ? -13.567 -11.458 3.581 1.00 80.00 270 GLU A CA 1
ATOM 2176 C C . GLU A 1 270 ? -14.972 -11.925 3.974 1.00 80.00 270 GLU A C 1
ATOM 2178 O O . GLU A 1 270 ? -15.129 -12.724 4.892 1.00 80.00 270 GLU A O 1
ATOM 2183 N N . GLY A 1 271 ? -16.013 -11.467 3.270 1.00 74.94 271 GLY A N 1
ATOM 2184 C CA . GLY A 1 271 ? -17.408 -11.734 3.619 1.00 74.94 271 GLY A CA 1
ATOM 2185 C C . GLY A 1 271 ? -17.758 -13.225 3.656 1.00 74.94 271 GLY A C 1
ATOM 2186 O O . GLY A 1 271 ? -18.600 -13.637 4.453 1.00 74.94 271 GLY A O 1
ATOM 2187 N N . HIS A 1 272 ? -17.073 -14.047 2.853 1.00 75.94 272 HIS A N 1
ATOM 2188 C CA . HIS A 1 272 ? -17.211 -15.503 2.909 1.00 75.94 272 HIS A CA 1
ATOM 2189 C C . HIS A 1 272 ? -16.716 -16.084 4.241 1.00 75.94 272 HIS A C 1
ATOM 2191 O O . HIS A 1 272 ? -17.334 -16.997 4.779 1.00 75.94 272 HIS A O 1
ATOM 2197 N N . ASN A 1 273 ? -15.623 -15.557 4.792 1.00 78.75 273 ASN A N 1
ATOM 2198 C CA . ASN A 1 273 ? -14.994 -16.088 6.000 1.00 78.75 273 ASN A CA 1
ATOM 2199 C C . ASN A 1 273 ? -15.568 -15.436 7.268 1.00 78.75 273 ASN A C 1
ATOM 2201 O O . ASN A 1 273 ? -15.868 -16.131 8.237 1.00 78.75 273 ASN A O 1
ATOM 2205 N N . TYR A 1 274 ? -15.794 -14.119 7.227 1.00 80.62 274 TYR A N 1
ATOM 2206 C CA . TYR A 1 274 ? -16.062 -13.276 8.394 1.00 80.62 274 TYR A CA 1
ATOM 2207 C C . TYR A 1 274 ? -17.236 -12.297 8.210 1.00 80.62 274 TYR A C 1
ATOM 2209 O O . TYR A 1 274 ? -17.362 -11.369 8.989 1.00 80.62 274 TYR A O 1
ATOM 2217 N N . GLY A 1 275 ? -18.117 -12.459 7.213 1.00 73.38 275 GLY A N 1
ATOM 2218 C CA . GLY A 1 275 ? -19.182 -11.496 6.863 1.00 73.38 275 GLY A CA 1
ATOM 2219 C C . GLY A 1 275 ? -20.365 -11.354 7.840 1.00 73.38 275 GLY A C 1
ATOM 2220 O O . GLY A 1 275 ? -21.512 -11.285 7.393 1.00 73.38 275 GLY A O 1
ATOM 2221 N N . PHE A 1 276 ? -20.116 -11.292 9.150 1.00 77.31 276 PHE A N 1
ATOM 2222 C CA . PHE A 1 276 ? -21.125 -11.262 10.219 1.00 77.31 276 PHE A CA 1
ATOM 2223 C C . PHE A 1 276 ? -22.093 -10.073 10.132 1.00 77.31 276 PHE A C 1
ATOM 2225 O O . PHE A 1 276 ? -23.262 -10.213 10.475 1.00 77.31 276 PHE A O 1
ATOM 2232 N N . PHE A 1 277 ? -21.643 -8.924 9.618 1.00 77.88 277 PHE A N 1
ATOM 2233 C CA . PHE A 1 277 ? -22.472 -7.720 9.439 1.00 77.88 277 PHE A CA 1
ATOM 2234 C C . PHE A 1 277 ? -23.035 -7.536 8.024 1.00 77.88 277 PHE A C 1
ATOM 2236 O O . PHE A 1 277 ? -23.631 -6.505 7.724 1.00 77.88 277 PHE A O 1
ATOM 2243 N N . ARG A 1 278 ? -22.860 -8.527 7.141 1.00 76.06 278 ARG A N 1
ATOM 2244 C CA . ARG A 1 278 ? -23.373 -8.486 5.759 1.00 76.06 278 ARG A CA 1
ATOM 2245 C C . ARG A 1 278 ? -24.326 -9.619 5.413 1.00 76.06 278 ARG A C 1
ATOM 2247 O O . ARG A 1 278 ? -25.062 -9.502 4.440 1.00 76.06 278 ARG A O 1
ATOM 2254 N N . ASN A 1 279 ? -24.284 -10.715 6.163 1.00 77.62 279 ASN A N 1
ATOM 2255 C CA . ASN A 1 279 ? -25.067 -11.907 5.883 1.00 77.62 279 ASN A CA 1
ATOM 2256 C C . ASN A 1 279 ? -25.878 -12.296 7.132 1.00 77.62 279 ASN A C 1
ATOM 2258 O O . ASN A 1 279 ? -25.263 -12.684 8.129 1.00 77.62 279 ASN A O 1
ATOM 2262 N N . PRO A 1 280 ? -27.225 -12.254 7.085 1.00 80.12 280 PRO A N 1
ATOM 2263 C CA . PRO A 1 280 ? -28.077 -12.657 8.206 1.00 80.12 280 PRO A CA 1
ATOM 2264 C C . PRO A 1 280 ? -27.742 -14.054 8.746 1.00 80.12 280 PRO A C 1
ATOM 2266 O O . PRO A 1 280 ? -27.639 -14.247 9.953 1.00 80.12 280 PRO A O 1
ATOM 2269 N N . ALA A 1 281 ? -27.433 -15.013 7.866 1.00 81.00 281 ALA A N 1
ATOM 2270 C CA . ALA A 1 281 ? -27.064 -16.367 8.279 1.00 81.00 281 ALA A CA 1
ATOM 2271 C C . ALA A 1 281 ? -25.749 -16.411 9.080 1.00 81.00 281 ALA A C 1
ATOM 2273 O O . ALA A 1 281 ? -25.580 -17.263 9.947 1.00 81.00 281 ALA A O 1
ATOM 2274 N N . ARG A 1 282 ? -24.817 -15.484 8.818 1.00 81.00 282 ARG A N 1
ATOM 2275 C CA . ARG A 1 282 ? -23.587 -15.334 9.614 1.00 81.00 282 ARG A CA 1
ATOM 2276 C C . ARG A 1 282 ? -23.854 -14.569 10.907 1.00 81.00 282 ARG A C 1
ATOM 2278 O O . ARG A 1 282 ? -23.264 -14.919 11.919 1.00 81.00 282 ARG A O 1
ATOM 2285 N N . CYS A 1 283 ? -24.743 -13.573 10.895 1.00 83.19 283 CYS A N 1
ATOM 2286 C CA . CYS A 1 283 ? -25.123 -12.802 12.084 1.00 83.19 283 CYS A CA 1
ATOM 2287 C C . CYS A 1 283 ? -25.649 -13.708 13.211 1.00 83.19 283 CYS A C 1
ATOM 2289 O O . CYS A 1 283 ? -25.291 -13.518 14.369 1.00 83.19 283 CYS A O 1
ATOM 2291 N N . VAL A 1 284 ? -26.404 -14.759 12.871 1.00 82.56 284 VAL A N 1
ATOM 2292 C CA . VAL A 1 284 ? -26.878 -15.767 13.839 1.00 82.56 284 VAL A CA 1
ATOM 2293 C C . VAL A 1 284 ? -25.733 -16.510 14.544 1.00 82.56 284 VAL A C 1
ATOM 2295 O O . VAL A 1 284 ? -25.902 -16.936 15.680 1.00 82.56 284 VAL A O 1
ATOM 2298 N N . LEU A 1 285 ? -24.569 -16.635 13.902 1.00 82.81 285 LEU A N 1
ATOM 2299 C CA . LEU A 1 285 ? -23.376 -17.301 14.442 1.00 82.81 285 LEU A CA 1
ATOM 2300 C C . LEU A 1 285 ? -22.431 -16.336 15.184 1.00 82.81 285 LEU A C 1
ATOM 2302 O O . LEU A 1 285 ? -21.306 -16.709 15.508 1.00 82.81 285 LEU A O 1
ATOM 2306 N N . CYS A 1 286 ? -22.831 -15.076 15.370 1.00 84.69 286 CYS A N 1
ATOM 2307 C CA . CYS A 1 286 ? -22.010 -14.046 15.996 1.00 84.69 286 CYS A CA 1
ATOM 2308 C C . CYS A 1 286 ? -22.115 -14.120 17.525 1.00 84.69 286 CYS A C 1
ATOM 2310 O O . CYS A 1 286 ? -23.194 -13.925 18.082 1.00 84.69 286 CYS A O 1
ATOM 2312 N N . ASP A 1 287 ? -20.975 -14.298 18.196 1.00 86.25 287 ASP A N 1
ATOM 2313 C CA . ASP A 1 287 ? -20.883 -14.446 19.658 1.00 86.25 287 ASP A CA 1
ATOM 2314 C C . ASP A 1 287 ? -21.363 -13.193 20.428 1.00 86.25 287 ASP A C 1
ATOM 2316 O O . ASP A 1 287 ? -21.730 -13.267 21.596 1.00 86.25 287 ASP A O 1
ATOM 2320 N N . VAL A 1 288 ? -21.411 -12.035 19.759 1.00 89.06 288 VAL A N 1
ATOM 2321 C CA . VAL A 1 288 ? -21.845 -10.742 20.326 1.00 89.06 288 VAL A CA 1
ATOM 2322 C C . VAL A 1 288 ? -23.161 -10.232 19.732 1.00 89.06 288 VAL A C 1
ATOM 2324 O O . VAL A 1 288 ? -23.468 -9.044 19.832 1.00 89.06 288 VAL A O 1
ATOM 2327 N N . ARG A 1 289 ? -23.950 -11.101 19.084 1.00 86.56 289 ARG A N 1
ATOM 2328 C CA . ARG A 1 289 ? -25.230 -10.718 18.465 1.00 86.56 289 ARG A CA 1
ATOM 2329 C C . ARG A 1 289 ? -26.170 -10.055 19.473 1.00 86.56 289 ARG A C 1
ATOM 2331 O O . ARG A 1 289 ? -26.685 -8.978 19.218 1.00 86.56 289 ARG A O 1
ATOM 2338 N N . ASP A 1 290 ? -26.348 -10.639 20.650 1.00 87.56 290 ASP A N 1
ATOM 2339 C CA . ASP A 1 290 ? -27.391 -10.187 21.581 1.00 87.56 290 ASP A CA 1
ATOM 2340 C C . ASP A 1 290 ? -27.119 -8.791 22.187 1.00 87.56 290 ASP A C 1
ATOM 2342 O O . ASP A 1 290 ? -28.030 -8.161 22.721 1.00 87.56 290 ASP A O 1
ATOM 2346 N N . ILE A 1 291 ? -25.891 -8.275 22.048 1.00 90.06 291 ILE A N 1
ATOM 2347 C CA . ILE A 1 291 ? -25.489 -6.923 22.471 1.00 90.06 291 ILE A CA 1
ATOM 2348 C C . ILE A 1 291 ? -25.288 -5.946 21.296 1.00 90.06 291 ILE A C 1
ATOM 2350 O O . ILE A 1 291 ? -25.010 -4.765 21.512 1.00 90.06 291 ILE A O 1
ATOM 2354 N N . CYS A 1 292 ? -25.434 -6.415 20.052 1.00 87.50 292 CYS A N 1
ATOM 2355 C CA . CYS A 1 292 ? -25.352 -5.608 18.836 1.00 87.50 292 CYS A CA 1
ATOM 2356 C C . CYS A 1 292 ? -26.671 -4.857 18.587 1.00 87.50 292 CYS A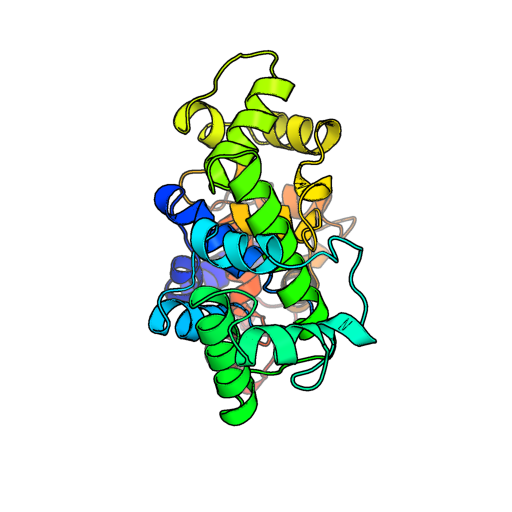 C 1
ATOM 2358 O O . CYS A 1 292 ? -27.757 -5.407 18.757 1.00 87.50 292 CYS A O 1
ATOM 2360 N N . ALA A 1 293 ? -26.601 -3.596 18.142 1.00 82.88 293 ALA A N 1
ATOM 2361 C CA . ALA A 1 293 ? -27.802 -2.791 17.897 1.00 82.88 293 ALA A CA 1
ATOM 2362 C C . ALA A 1 293 ? -28.637 -3.285 16.704 1.00 82.88 293 ALA A C 1
ATOM 2364 O O . ALA A 1 293 ? -29.860 -3.141 16.706 1.00 82.88 293 ALA A O 1
ATOM 2365 N N . LYS A 1 294 ? -27.993 -3.852 15.676 1.00 77.56 294 LYS A N 1
ATOM 2366 C CA . LYS A 1 294 ? -28.678 -4.518 14.564 1.00 77.56 294 LYS A CA 1
ATOM 2367 C C . LYS A 1 294 ? -28.508 -6.026 14.669 1.00 77.56 294 LYS A C 1
ATOM 2369 O O . LYS A 1 294 ? -27.426 -6.546 14.405 1.00 77.56 294 LYS A O 1
ATOM 2374 N N . ASN A 1 295 ? -29.615 -6.696 14.967 1.00 63.22 295 ASN A N 1
ATOM 2375 C CA . ASN A 1 295 ? -29.768 -8.138 14.833 1.00 63.22 295 ASN A CA 1
ATOM 2376 C C . ASN A 1 295 ? -30.552 -8.397 13.552 1.00 63.22 295 ASN A C 1
ATOM 2378 O O . ASN A 1 295 ? -31.726 -8.037 13.470 1.00 63.22 295 ASN A O 1
ATOM 2382 N N . PHE A 1 296 ? -29.849 -8.891 12.531 1.00 60.12 296 PHE A N 1
ATOM 2383 C CA . PHE A 1 296 ? -30.436 -9.250 11.239 1.00 60.12 296 PHE A CA 1
ATOM 2384 C C . PHE A 1 296 ? -31.261 -10.531 11.327 1.00 60.12 296 PHE A C 1
ATOM 2386 O O . PHE A 1 296 ? -30.885 -11.418 12.128 1.00 60.12 296 PHE A O 1
#

Sequence (296 aa):
MDTVQAEAILINAIEKTRPRWEQYNESWSNIDTVFIVRGYEQQGFQMFKMADLLEERGVLSIERLGVILCRIPHAGAYDRQFAGSLSSELYSRLRNGACGQEGSRFEDAIREFLGRKIGSPGRTMWKLLYQMLQACSHLRTRYSSSFANYVLCKYAHHVGRGHVSDNDFLSLTPSAWQSFLKVMRPWNELAGIGPNAFDFIFGDITEAVFARDSFKFDSANRHFLQVAGISALIQPFDREETIRFLKSLALPYTLREINKGMYTYCSITEGHNYGFFRNPARCVLCDVRDICAKNF

pLDDT: mean 92.31, std 6.86, range [60.12, 98.56]

Radius of gyration: 21.41 Å; Cα contacts (8 Å, |Δi|>4): 433; chains: 1; bounding box: 53×36×58 Å

Secondary structure (DSSP, 8-state):
--HHHHHHHHHHHHHHHHHHHGGG-B-GGGHHHHHHHHHH--TT--HHHHHHHHHHTT--SHHHHHTTGGG-S--SS--HHHHSSTTSHHHHHHHTTTTHHHHHHHHHHHHHHHHTT-S---THHHHHHHHHHHHHHHHHHHHTT-HHHHHHHHHHHHTT-S---HHHHHT--HHHHHHHHHHH-GGGGSTT--HHHHHHHHTTBTT-HHHHT-----HHHHHHHHHHTGGGGSSS-SHHHHHHHHHHTT-SS-HHHHHHHHHHHH-STTHHHH-TTT-HHHHTT-TTGGGSS---

Solvent-accessible surface area (backbone atoms only — not comparable to full-atom values): 15780 Å² total; per-residue (Å²): 127,53,70,70,48,44,49,54,47,50,52,50,32,28,62,76,30,36,86,59,51,58,69,60,56,40,53,68,94,47,39,49,57,41,41,59,34,41,34,46,48,48,90,66,24,56,28,67,67,51,43,56,42,28,46,78,57,72,35,70,43,37,51,47,36,14,51,30,54,75,64,46,97,75,86,67,77,93,44,61,72,42,46,52,46,82,84,14,56,50,41,49,37,14,67,72,42,64,25,38,70,54,19,29,41,52,46,51,32,52,52,47,41,62,74,69,52,75,56,60,82,41,88,57,38,36,54,41,54,52,20,46,32,51,26,19,27,50,29,31,77,76,26,81,35,25,56,59,52,41,53,38,55,54,49,14,56,75,73,74,38,99,69,59,54,70,67,66,62,26,64,33,50,53,68,58,48,53,52,49,49,71,72,64,43,69,40,81,77,32,48,77,32,45,72,71,30,52,52,53,43,46,52,34,25,73,68,29,53,38,25,39,72,38,71,73,78,43,74,43,39,48,46,42,34,52,46,45,33,50,44,78,80,27,82,64,84,46,60,69,40,44,51,52,53,59,60,71,66,68,57,100,62,47,48,30,53,50,44,44,11,39,28,44,31,41,25,78,91,37,30,89,84,36,15,40,82,76,33,52,82,41,27,76,73,39,94,53,38,95,64,31,68,60,73,106

Foldseek 3Di:
DDLVLVQVLLVLLLVLCVVPLLVVADAPVCLQLLCLQLQLCDDFDNSVLLLVLCVVLVQRALQLLLQQCVLPPDLDQDDCQQQQDCPHVSNVCLCVQSSHPSSVSSSVSVCCCVVVVSGDDDSCNSNSSVLSSSQSNVCVVPQVRDPSSLVQCLLCVVVVHPGDDPLRQLPDALVSV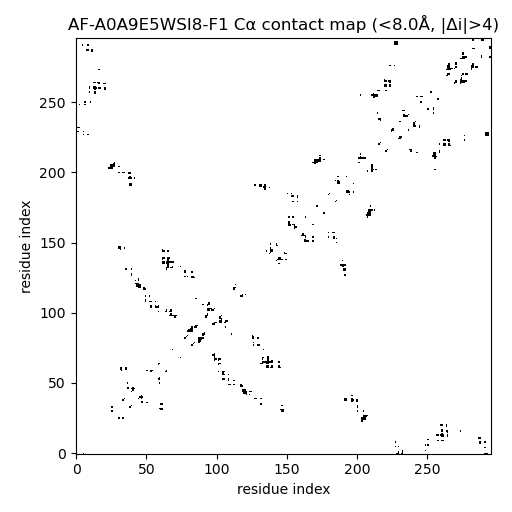VSSCVPRVSCVNRRSGHPVSVLRSCLNHPSRPNNLQDADPDPQLLLLCVQQVVCVVFVPSDDVSVSVSVVVSVDPGGNSSSRSSSCCQPPPVNCVPRNCSPDLVNVVVRPSNVSGPDND

Mean predicted aligned error: 5.16 Å